Protein AF-A0AAI9WX86-F1 (afdb_monomer)

Foldseek 3Di:
DDDDDDDDDDDDDDDPPPPPDPPPPVQDPVNVVVVVVVVVVVVLQDKFQKKKKKFKDFADPDDDDDDDDDDDDPDDPDDPLLLIAMAIFRAWDFDDDPPFTKIKGKDFPPDSRVVRCVVQQKMKIFQAFLDPVSQVLNVLRHDFFDQDPVRDGDDPDDDPDPDDPDPDGPGPRSSCPPPDEPPQWHWDDPPVRNIIYIGGLRGQKMFMWGWDDWDDDPRMIMTMITGPDMDGRDPDDCFVGWIDHPNDTDTDDDDDDDPPPPPPPDD

Nearest PDB structures (foldseek):
  2qck-assembly1_A  TM=8.554E-01  e=1.321E-11  Arthrobacter sp. FB24
  2d38-assembly1_A  TM=8.520E-01  e=3.550E-11  Sulfurisphaera tokodaii str. 7
  5zc2-assembly1_A  TM=8.336E-01  e=3.236E-10  Acinetobacter baumannii
  3zoe-assembly1_B  TM=6.926E-01  e=8.116E-08  Thermus thermophilus HB27
  3b5m-assembly2_C  TM=6.969E-01  e=1.436E-05  Rhodopirellula baltica SH 1

Organism: NCBI:txid497107

pLDDT: mean 75.74, std 24.54, range [26.72, 98.62]

Sequence (267 aa):
MTVSRSIQFIRHFTTLNVRQSPITIGVSYHSHNVVAEQFRLTMSRMASPAMILTSAIPMSNTPDAETTTTAATTSLPLSPRSQLHGMTLGSVCSLSVYPRPLLQFNLHLPSYTSVNLHEYGYLALHLMPPTHQGAYLSRVFARGVKVDTRGKKWRPDEDAQVEEDGEVFHEMTLPFRDLTLDKDYKFLEMLEAKVEVPVLNEAEVVMLCKCQRNFQVDQHEIWIVEVLQIVNNGNRGKSGGLLYFNRGFHMIGEGISEDLRNADHRK

Radius of gyration: 24.74 Å; Cα contacts (8 Å, |Δi|>4): 414; chains: 1; bounding box: 64×78×74 Å

Solvent-accessible surface area (backbone atoms only — not comparable to full-atom values): 16410 Å² total; per-residue (Å²): 141,83,90,83,81,88,83,83,86,78,84,88,81,82,80,82,80,77,81,72,74,79,80,79,74,85,72,49,76,71,56,50,54,56,50,53,52,51,48,53,61,54,55,50,73,47,73,28,53,43,28,38,38,23,24,21,42,75,56,76,92,64,78,94,67,92,73,82,89,88,85,93,68,101,62,82,84,70,56,76,64,77,65,44,28,37,35,45,37,61,52,70,42,84,68,38,73,73,98,54,42,26,36,31,34,65,43,66,61,78,37,64,41,57,53,29,36,72,75,62,31,30,33,31,42,25,38,22,37,67,43,75,65,33,53,48,50,48,45,46,30,56,45,48,42,64,69,46,102,81,76,50,80,73,71,98,75,92,76,90,70,82,79,74,86,85,67,95,73,68,49,52,43,60,52,51,76,89,52,45,78,80,69,46,26,42,76,48,78,40,74,95,75,50,29,30,26,58,41,59,60,75,24,38,35,36,36,35,30,35,62,74,50,72,45,81,53,92,60,27,34,42,38,35,29,37,58,76,45,79,48,71,56,69,92,71,71,92,59,85,23,22,30,35,39,81,97,38,78,41,62,70,75,83,85,84,74,78,70,82,88,61,72,89,76,77,128

Secondary structure (DSSP, 8-state):
----------------------------HHHHHHHHHHHHHHHTTS-EE-EEEEE-EE---------------SS----GGGG--EEEES--EEEE-SSS-EEEEEEESS-HHHHHHHHH-EEEEEE--SSHHHHHHHHHHH--B-B-TT-PBP--SS------TTS----B--TTTT--BTTTEEEEEEGGGTEEEEEETT-SEEEEEEEEEEEEETTEEEEEEEEEEEEE-SS-------EEETTEEE---PPPPP-GGGGGG--

InterPro domains:
  IPR002563 Flavin reductase like domain [PF01613] (77-252)
  IPR002563 Flavin reductase like domain [SM00903] (43-251)
  IPR012349 FMN-binding split barrel [G3DSA:2.30.110.10] (25-252)
  IPR050268 NADH-dependent flavin reductase [PTHR30466] (28-256)

Structure (mmCIF, N/CA/C/O backbone):
data_AF-A0AAI9WX86-F1
#
_entry.id   AF-A0AAI9WX86-F1
#
loop_
_atom_site.group_PDB
_atom_site.id
_atom_site.type_symbol
_atom_site.label_atom_id
_atom_site.label_alt_id
_atom_site.label_comp_id
_atom_site.label_asym_id
_atom_site.label_entity_id
_atom_site.label_seq_id
_atom_site.pdbx_PDB_ins_code
_atom_site.Cartn_x
_atom_site.Cartn_y
_atom_site.Cartn_z
_atom_site.occupancy
_atom_site.B_iso_or_equiv
_atom_site.auth_seq_id
_atom_site.auth_comp_id
_atom_site.auth_asym_id
_atom_site.auth_atom_id
_atom_site.pdbx_PDB_model_num
ATOM 1 N N . MET A 1 1 ? 14.340 -47.832 48.974 1.00 35.28 1 MET A N 1
ATOM 2 C CA . MET A 1 1 ? 14.250 -47.817 47.498 1.00 35.28 1 MET A CA 1
ATOM 3 C C . MET A 1 1 ? 13.197 -46.792 47.112 1.00 35.28 1 MET A C 1
ATOM 5 O O . MET A 1 1 ? 12.095 -46.916 47.611 1.00 35.28 1 MET A O 1
ATOM 9 N N . THR A 1 2 ? 13.388 -45.743 46.327 1.00 32.97 2 THR A N 1
ATOM 10 C CA . THR A 1 2 ? 14.552 -44.992 45.849 1.00 32.97 2 THR A CA 1
ATOM 11 C C . THR A 1 2 ? 13.963 -43.619 45.513 1.00 32.97 2 THR A C 1
ATOM 13 O O . THR A 1 2 ? 12.990 -43.540 44.771 1.00 32.97 2 THR A O 1
ATOM 16 N N . VAL A 1 3 ? 14.513 -42.556 46.098 1.00 30.66 3 VAL A N 1
ATOM 17 C CA . VAL A 1 3 ? 14.232 -41.155 45.750 1.00 30.66 3 VAL A CA 1
ATOM 18 C C . VAL A 1 3 ? 15.210 -40.759 44.641 1.00 30.66 3 VAL A C 1
ATOM 20 O O . VAL A 1 3 ? 16.407 -40.991 44.794 1.00 30.66 3 VAL A O 1
ATOM 23 N N . SER A 1 4 ? 14.742 -40.172 43.537 1.00 27.09 4 SER A N 1
ATOM 24 C CA . SER A 1 4 ? 15.601 -39.576 42.495 1.00 27.09 4 SER A CA 1
ATOM 25 C C . SER A 1 4 ? 14.752 -38.589 41.684 1.00 27.09 4 SER A C 1
ATOM 27 O O . SER A 1 4 ? 13.774 -39.010 41.082 1.00 27.09 4 SER A O 1
ATOM 29 N N . ARG A 1 5 ? 14.853 -37.265 41.844 1.00 30.66 5 ARG A N 1
ATOM 30 C CA . ARG A 1 5 ? 15.931 -36.275 41.615 1.00 30.66 5 ARG A CA 1
ATOM 31 C C . ARG A 1 5 ? 15.578 -35.416 40.398 1.00 30.66 5 ARG A C 1
ATOM 33 O O . ARG A 1 5 ? 15.568 -35.874 39.262 1.00 30.66 5 ARG A O 1
ATOM 40 N N . SER A 1 6 ? 15.337 -34.146 40.699 1.00 27.84 6 SER A N 1
ATOM 41 C CA . SER A 1 6 ? 15.347 -33.006 39.795 1.00 27.84 6 SER A CA 1
ATOM 42 C C . SER A 1 6 ? 16.626 -32.980 38.959 1.00 27.84 6 SER A C 1
ATOM 44 O O . SER A 1 6 ? 17.725 -33.112 39.500 1.00 27.84 6 SER A O 1
ATOM 46 N N . ILE A 1 7 ? 16.487 -32.760 37.655 1.00 30.89 7 ILE A N 1
ATOM 47 C CA . ILE A 1 7 ? 17.610 -32.520 36.752 1.00 30.89 7 ILE A CA 1
ATOM 48 C C . ILE A 1 7 ? 17.674 -31.014 36.481 1.00 30.89 7 ILE A C 1
ATOM 50 O O . ILE A 1 7 ? 16.894 -30.464 35.709 1.00 30.89 7 ILE A O 1
ATOM 54 N N . GLN A 1 8 ? 18.614 -30.350 37.156 1.00 27.80 8 GLN A N 1
ATOM 55 C CA . GLN A 1 8 ? 19.208 -29.095 36.705 1.00 27.80 8 GLN A CA 1
ATOM 56 C C . GLN A 1 8 ? 20.251 -29.431 35.633 1.00 27.80 8 GLN A C 1
ATOM 58 O O . GLN A 1 8 ? 21.181 -30.184 35.912 1.00 27.80 8 GLN A O 1
ATOM 63 N N . PHE A 1 9 ? 20.149 -28.841 34.441 1.00 26.72 9 PHE A N 1
ATOM 64 C CA . PHE A 1 9 ? 21.275 -28.760 33.508 1.00 26.72 9 PHE A CA 1
ATOM 65 C C . PHE A 1 9 ? 21.756 -27.311 33.441 1.00 26.72 9 PHE A C 1
ATOM 67 O O . PHE A 1 9 ? 21.132 -26.446 32.830 1.00 26.72 9 PHE A O 1
ATOM 74 N N . ILE A 1 10 ? 22.883 -27.053 34.104 1.00 31.09 10 ILE A N 1
ATOM 75 C CA . ILE A 1 10 ? 23.687 -25.844 33.952 1.00 31.09 10 ILE A CA 1
ATOM 76 C C . ILE A 1 10 ? 24.847 -26.174 33.006 1.00 31.09 10 ILE A C 1
ATOM 78 O O . ILE A 1 10 ? 25.643 -27.058 33.294 1.00 31.09 10 ILE A O 1
ATOM 82 N N . ARG A 1 11 ? 24.897 -25.397 31.913 1.00 29.14 11 ARG A N 1
ATOM 83 C CA . ARG A 1 11 ? 26.046 -24.915 31.118 1.00 29.14 11 ARG A CA 1
ATOM 84 C C . ARG A 1 11 ? 27.117 -25.923 30.697 1.00 29.14 11 ARG A C 1
ATOM 86 O O . ARG A 1 11 ? 27.830 -26.428 31.544 1.00 29.14 11 ARG A O 1
ATOM 93 N N . HIS A 1 12 ? 27.355 -25.999 29.386 1.00 28.02 12 HIS A N 1
ATOM 94 C CA . HIS A 1 12 ? 28.674 -25.822 28.749 1.00 28.02 12 HIS A CA 1
ATOM 95 C C . HIS A 1 12 ? 28.443 -25.515 27.253 1.00 28.02 12 HIS A C 1
ATOM 97 O O . HIS A 1 12 ? 28.417 -26.413 26.421 1.00 28.02 12 HIS A O 1
ATOM 103 N N . PHE A 1 13 ? 28.221 -24.240 26.912 1.00 31.11 13 PHE A N 1
ATOM 104 C CA . PHE A 1 13 ? 28.375 -23.758 25.534 1.00 31.11 13 PHE A CA 1
ATOM 105 C C . PHE A 1 13 ? 29.719 -23.043 25.463 1.00 31.11 13 PHE A C 1
ATOM 107 O O . PHE A 1 13 ? 29.894 -21.948 25.995 1.00 31.11 13 PHE A O 1
ATOM 114 N N . THR A 1 14 ? 30.687 -23.717 24.860 1.00 29.44 14 THR A N 1
ATOM 115 C CA . THR A 1 14 ? 31.994 -23.181 24.506 1.00 29.44 14 THR A CA 1
ATOM 116 C C . THR A 1 14 ? 31.796 -22.097 23.450 1.00 29.44 14 THR A C 1
ATOM 118 O O . THR A 1 14 ? 31.378 -22.359 22.326 1.00 29.44 14 THR A O 1
ATOM 121 N N . THR A 1 15 ? 32.083 -20.855 23.825 1.00 32.47 15 THR A N 1
ATOM 122 C CA . THR A 1 15 ? 32.162 -19.705 22.925 1.00 32.47 15 THR A CA 1
ATOM 123 C C . THR A 1 15 ? 33.346 -19.884 21.974 1.00 32.47 15 THR A C 1
ATOM 125 O O . THR A 1 15 ? 34.495 -19.670 22.364 1.00 32.47 15 THR A O 1
ATOM 128 N N . LEU A 1 16 ? 33.080 -20.266 20.723 1.00 30.70 16 LEU A N 1
ATOM 129 C CA . LEU A 1 16 ? 34.034 -20.090 19.630 1.00 30.70 16 LEU A CA 1
ATOM 130 C C . LEU A 1 16 ? 34.105 -18.597 19.304 1.00 30.70 16 LEU A C 1
ATOM 132 O O . LEU A 1 16 ? 33.211 -18.013 18.698 1.00 30.70 16 LEU A O 1
ATOM 136 N N . ASN A 1 17 ? 35.182 -17.984 19.779 1.00 30.45 17 ASN A N 1
ATOM 137 C CA . ASN A 1 17 ? 35.513 -16.584 19.589 1.00 30.45 17 ASN A CA 1
ATOM 138 C C . ASN A 1 17 ? 36.036 -16.402 18.152 1.00 30.45 17 ASN A C 1
ATOM 140 O O . ASN A 1 17 ? 37.237 -16.512 17.898 1.00 30.45 17 ASN A O 1
ATOM 144 N N . VAL A 1 18 ? 35.141 -16.177 17.186 1.00 37.31 18 VAL A N 1
ATOM 145 C CA . VAL A 1 18 ? 35.547 -15.735 15.846 1.00 37.31 18 VAL A CA 1
ATOM 146 C C . VAL A 1 18 ? 36.000 -14.284 15.981 1.00 37.31 18 VAL A C 1
ATOM 148 O O . VAL A 1 18 ? 35.187 -13.367 16.056 1.00 37.31 18 VAL A O 1
ATOM 151 N N . ARG A 1 19 ? 37.319 -14.071 16.034 1.00 31.03 19 ARG A N 1
ATOM 152 C CA . ARG A 1 19 ? 37.923 -12.751 15.825 1.00 31.03 19 ARG A CA 1
ATOM 153 C C . ARG A 1 19 ? 37.628 -12.312 14.388 1.00 31.03 19 ARG A C 1
ATOM 155 O O . ARG A 1 19 ? 38.428 -12.556 13.492 1.00 31.03 19 ARG A O 1
ATOM 162 N N . GLN A 1 20 ? 36.492 -11.660 14.165 1.00 40.53 20 GLN A N 1
ATOM 163 C CA . GLN A 1 20 ? 36.350 -10.759 13.030 1.00 40.53 20 GLN A CA 1
ATOM 164 C C . GLN A 1 20 ? 37.118 -9.489 13.386 1.00 40.53 20 GLN A C 1
ATOM 166 O O . GLN A 1 20 ? 36.671 -8.667 14.181 1.00 40.53 20 GLN A O 1
ATOM 171 N N . SER A 1 21 ? 38.324 -9.357 12.842 1.00 33.75 21 SER A N 1
ATOM 172 C CA . SER A 1 21 ? 38.958 -8.050 12.713 1.00 33.75 21 SER A CA 1
ATOM 173 C C . SER A 1 21 ? 38.010 -7.154 11.908 1.00 33.75 21 SER A C 1
ATOM 175 O O . SER A 1 21 ? 37.653 -7.550 10.793 1.00 33.75 21 SER A O 1
ATOM 177 N N . PRO A 1 22 ? 37.584 -5.985 12.415 1.00 35.47 22 PRO A N 1
ATOM 178 C CA . PRO A 1 22 ? 36.833 -5.056 11.592 1.00 35.47 22 PRO A CA 1
ATOM 179 C C . PRO A 1 22 ? 37.760 -4.614 10.461 1.00 35.47 22 PRO A C 1
ATOM 181 O O . PRO A 1 22 ? 38.818 -4.030 10.697 1.00 35.47 22 PRO A O 1
ATOM 184 N N . ILE A 1 23 ? 37.388 -4.934 9.222 1.00 35.12 23 ILE A N 1
ATOM 185 C CA . ILE A 1 23 ? 37.965 -4.261 8.065 1.00 35.12 23 ILE A CA 1
ATOM 186 C C . ILE A 1 23 ? 37.393 -2.848 8.120 1.00 35.12 23 ILE A C 1
ATOM 188 O O . ILE A 1 23 ? 36.296 -2.587 7.633 1.00 35.12 23 ILE A O 1
ATOM 192 N N . THR A 1 24 ? 38.110 -1.943 8.779 1.00 38.31 24 THR A N 1
ATOM 193 C CA . THR A 1 24 ? 37.795 -0.518 8.751 1.00 38.31 24 THR A CA 1
ATOM 194 C C . THR A 1 24 ? 38.161 0.001 7.365 1.00 38.31 24 THR A C 1
ATOM 196 O O . THR A 1 24 ? 39.252 0.524 7.148 1.00 38.31 24 THR A O 1
ATOM 199 N N . ILE A 1 25 ? 37.270 -0.192 6.391 1.00 52.62 25 ILE A N 1
ATOM 200 C CA . ILE A 1 25 ? 37.337 0.551 5.135 1.00 52.62 25 ILE A CA 1
ATOM 201 C C . ILE A 1 25 ? 36.965 1.983 5.507 1.00 52.62 25 ILE A C 1
ATOM 203 O O . ILE A 1 25 ? 35.817 2.264 5.847 1.00 52.62 25 ILE A O 1
ATOM 207 N N . GLY A 1 26 ? 37.951 2.879 5.511 1.00 42.53 26 GLY A N 1
ATOM 208 C CA . GLY A 1 26 ? 37.725 4.312 5.656 1.00 42.53 26 GLY A CA 1
ATOM 209 C C . GLY A 1 26 ? 36.979 4.832 4.433 1.00 42.53 26 GLY A C 1
ATOM 210 O O . GLY A 1 26 ? 37.593 5.338 3.499 1.00 42.53 26 GLY A O 1
ATOM 211 N N . VAL A 1 27 ? 35.659 4.656 4.405 1.00 48.38 27 VAL A N 1
ATOM 212 C CA . VAL A 1 27 ? 34.804 5.209 3.357 1.00 48.38 27 VAL A CA 1
ATOM 213 C C . VAL A 1 27 ? 34.690 6.704 3.636 1.00 48.38 27 VAL A C 1
ATOM 215 O O . VAL A 1 27 ? 34.079 7.123 4.617 1.00 48.38 27 VAL A O 1
ATOM 218 N N . SER A 1 28 ? 35.339 7.524 2.808 1.00 53.38 28 SER A N 1
ATOM 219 C CA . SER A 1 28 ? 35.161 8.974 2.866 1.00 53.38 28 SER A CA 1
ATOM 220 C C . SER A 1 28 ? 33.698 9.322 2.563 1.00 53.38 28 SER A C 1
ATOM 222 O O . SER A 1 28 ? 33.035 8.629 1.791 1.00 53.38 28 SER A O 1
ATOM 224 N N . TYR A 1 29 ? 33.188 10.415 3.132 1.00 55.44 29 TYR A N 1
ATOM 225 C CA . TYR A 1 29 ? 31.799 10.863 2.937 1.00 55.44 29 TYR A CA 1
ATOM 226 C C . TYR A 1 29 ? 31.419 10.998 1.444 1.00 55.44 29 TYR A C 1
ATOM 228 O O . TYR A 1 29 ? 30.297 10.706 1.042 1.00 55.44 29 TYR A O 1
ATOM 236 N N . HIS A 1 30 ? 32.393 11.347 0.595 1.00 59.28 30 HIS A N 1
ATOM 237 C CA . HIS A 1 30 ? 32.236 11.410 -0.859 1.00 59.28 30 HIS A CA 1
ATOM 238 C C . HIS A 1 30 ? 31.976 10.033 -1.496 1.00 59.28 30 HIS A C 1
ATOM 240 O O . HIS A 1 30 ? 31.141 9.909 -2.387 1.00 59.28 30 HIS A O 1
ATOM 246 N N . SER A 1 31 ? 32.637 8.980 -1.006 1.00 65.19 31 SER A N 1
ATOM 247 C CA . SER A 1 31 ? 32.425 7.608 -1.478 1.00 65.19 31 SER A CA 1
ATOM 248 C C . SER A 1 31 ? 31.056 7.053 -1.074 1.00 65.19 31 SER A C 1
ATOM 250 O O . SER A 1 31 ? 30.519 6.218 -1.798 1.00 65.19 31 SER A O 1
ATOM 252 N N . HIS A 1 32 ? 30.482 7.501 0.046 1.00 70.38 32 HIS A N 1
ATOM 253 C CA . HIS A 1 32 ? 29.161 7.051 0.491 1.00 70.38 32 HIS A CA 1
ATOM 254 C C . HIS A 1 32 ? 28.046 7.534 -0.450 1.00 70.38 32 HIS A C 1
ATOM 256 O O . HIS A 1 32 ? 27.185 6.747 -0.835 1.00 70.38 32 HIS A O 1
ATOM 262 N N . ASN A 1 33 ? 28.106 8.794 -0.895 1.00 74.94 33 ASN A N 1
ATOM 263 C CA . ASN A 1 33 ? 27.119 9.352 -1.828 1.00 74.94 33 ASN A CA 1
ATOM 264 C C . ASN A 1 33 ? 27.172 8.671 -3.202 1.00 74.94 33 ASN A C 1
ATOM 266 O O . ASN A 1 33 ? 26.131 8.352 -3.765 1.00 74.94 33 ASN A O 1
ATOM 270 N N . VAL A 1 34 ? 28.371 8.368 -3.714 1.00 82.44 34 VAL A N 1
ATOM 271 C CA . VAL A 1 34 ? 28.518 7.640 -4.988 1.00 82.44 34 VAL A CA 1
ATOM 272 C C . VAL A 1 34 ? 27.893 6.245 -4.904 1.00 82.44 34 VAL A C 1
ATOM 274 O O . VAL A 1 34 ? 27.202 5.824 -5.830 1.00 82.44 34 VAL A O 1
ATOM 277 N N . VAL A 1 35 ? 28.098 5.533 -3.792 1.00 88.50 35 VAL A N 1
ATOM 278 C CA . VAL A 1 35 ? 27.514 4.199 -3.591 1.00 88.50 35 VAL A CA 1
ATOM 279 C C . VAL A 1 35 ? 25.997 4.273 -3.410 1.00 88.50 35 VAL A C 1
ATOM 281 O O . VAL A 1 35 ? 25.296 3.444 -3.982 1.00 88.50 35 VAL A O 1
ATOM 284 N N . ALA A 1 36 ? 25.472 5.262 -2.680 1.00 84.00 36 ALA A N 1
ATOM 285 C CA . ALA A 1 36 ? 24.029 5.461 -2.518 1.00 84.00 36 ALA A CA 1
ATOM 286 C C . ALA A 1 36 ? 23.331 5.727 -3.862 1.00 84.00 36 ALA A C 1
ATOM 288 O O . ALA A 1 36 ? 22.298 5.127 -4.163 1.00 84.00 36 ALA A O 1
ATOM 289 N N . GLU A 1 37 ? 23.943 6.550 -4.713 1.00 81.19 37 GLU A N 1
ATOM 290 C CA . GLU A 1 37 ? 23.449 6.821 -6.062 1.00 81.19 37 GLU A CA 1
ATOM 291 C C . GLU A 1 37 ? 23.471 5.580 -6.956 1.00 81.19 37 GLU A C 1
ATOM 293 O O . GLU A 1 37 ? 22.479 5.235 -7.601 1.00 81.19 37 GLU A O 1
ATOM 298 N N . GLN A 1 38 ? 24.577 4.836 -6.947 1.00 89.06 38 GLN A N 1
ATOM 299 C CA . GLN A 1 38 ? 24.666 3.566 -7.669 1.00 89.06 38 GLN A CA 1
ATOM 300 C C . GLN A 1 38 ? 23.659 2.536 -7.152 1.00 89.06 38 GLN A C 1
ATOM 302 O O . GLN A 1 38 ? 23.073 1.796 -7.946 1.00 89.06 38 GLN A O 1
ATOM 307 N N . PHE A 1 39 ? 23.432 2.493 -5.839 1.00 88.81 39 PHE A N 1
ATOM 308 C CA . PHE A 1 39 ? 22.438 1.629 -5.218 1.00 88.81 39 PHE A CA 1
ATOM 309 C C . PHE A 1 39 ? 21.032 1.983 -5.708 1.00 88.81 39 PHE A C 1
ATOM 311 O O . PHE A 1 39 ? 20.323 1.110 -6.201 1.00 88.81 39 PHE A O 1
ATOM 318 N N . ARG A 1 40 ? 20.661 3.264 -5.689 1.00 85.00 40 ARG A N 1
ATOM 319 C CA . ARG A 1 40 ? 19.378 3.774 -6.192 1.00 85.00 40 ARG A CA 1
ATOM 320 C C . ARG A 1 40 ? 19.161 3.455 -7.672 1.00 85.00 40 ARG A C 1
ATOM 322 O O . ARG A 1 40 ? 18.108 2.942 -8.052 1.00 85.00 40 ARG A O 1
ATOM 329 N N . LEU A 1 41 ? 20.182 3.669 -8.503 1.00 85.69 41 LEU A N 1
ATOM 330 C CA . LEU A 1 41 ? 20.161 3.305 -9.923 1.00 85.69 41 LEU A CA 1
ATOM 331 C C . LEU A 1 41 ? 20.077 1.793 -10.152 1.00 85.69 41 LEU A C 1
ATOM 333 O O . LEU A 1 41 ? 19.519 1.354 -11.152 1.00 85.69 41 LEU A O 1
ATOM 337 N N . THR A 1 42 ? 20.643 0.988 -9.258 1.00 90.25 42 THR A N 1
ATOM 338 C CA . THR A 1 42 ? 20.543 -0.473 -9.334 1.00 90.25 42 THR A CA 1
ATOM 339 C C . THR A 1 42 ? 19.145 -0.929 -8.936 1.00 90.25 42 THR A C 1
ATOM 341 O O . THR A 1 42 ? 18.539 -1.724 -9.650 1.00 90.25 42 THR A O 1
ATOM 344 N N . MET A 1 43 ? 18.593 -0.373 -7.858 1.00 87.94 43 MET A N 1
ATOM 345 C CA . MET A 1 43 ? 17.239 -0.673 -7.398 1.00 87.94 43 MET A CA 1
ATOM 346 C C . MET A 1 43 ? 16.172 -0.260 -8.416 1.00 87.94 43 MET A C 1
ATOM 348 O O . MET A 1 43 ? 15.191 -0.977 -8.583 1.00 87.94 43 MET A O 1
ATOM 352 N N . SER A 1 44 ? 16.377 0.826 -9.170 1.00 84.75 44 SER A N 1
ATOM 353 C CA . SER A 1 44 ? 15.440 1.251 -10.223 1.00 84.75 44 SER A CA 1
ATOM 354 C C . SER A 1 44 ? 15.379 0.306 -11.432 1.00 84.75 44 SER A C 1
ATOM 356 O O . SER A 1 44 ? 14.442 0.385 -12.229 1.00 84.75 44 SER A O 1
ATOM 358 N N . ARG A 1 45 ? 16.344 -0.619 -11.560 1.00 89.38 45 ARG A N 1
ATOM 359 C CA . ARG A 1 45 ? 16.327 -1.691 -12.571 1.00 89.38 45 ARG A CA 1
ATOM 360 C C . ARG A 1 45 ? 15.417 -2.854 -12.187 1.00 89.38 45 ARG A C 1
ATOM 362 O O . ARG A 1 45 ? 15.203 -3.742 -13.008 1.00 89.38 45 ARG A O 1
ATOM 369 N N . MET A 1 46 ? 14.904 -2.875 -10.961 1.00 91.94 46 MET A N 1
ATOM 370 C CA . MET A 1 46 ? 13.981 -3.897 -10.491 1.00 91.94 46 MET A CA 1
ATOM 371 C C . MET A 1 46 ? 12.553 -3.371 -10.601 1.00 91.94 46 MET A C 1
ATOM 373 O O . MET A 1 46 ? 12.250 -2.275 -10.137 1.00 91.94 46 MET A O 1
ATOM 377 N N . ALA A 1 47 ? 11.669 -4.156 -11.214 1.00 94.19 47 ALA A N 1
ATOM 378 C CA . ALA A 1 47 ? 10.243 -3.874 -11.150 1.00 94.19 47 ALA A CA 1
ATOM 379 C C . ALA A 1 47 ? 9.730 -4.164 -9.733 1.00 94.19 47 ALA A C 1
ATOM 381 O O . ALA A 1 47 ? 10.083 -5.186 -9.139 1.00 94.19 47 ALA A O 1
ATOM 382 N N . SER A 1 48 ? 8.881 -3.286 -9.212 1.00 94.19 48 SER A N 1
ATOM 383 C CA . SER A 1 48 ? 8.238 -3.447 -7.908 1.00 94.19 48 SER A CA 1
ATOM 384 C C . SER A 1 48 ? 6.716 -3.378 -8.032 1.00 94.19 48 SER A C 1
ATOM 386 O O . SER A 1 48 ? 6.205 -2.723 -8.944 1.00 94.19 48 SER A O 1
ATOM 388 N N . PRO A 1 49 ? 5.956 -4.051 -7.153 1.00 94.56 49 PRO A N 1
ATOM 389 C CA . PRO A 1 49 ? 4.513 -3.855 -7.101 1.00 94.56 49 PRO A CA 1
ATOM 390 C C . PRO A 1 49 ? 4.205 -2.427 -6.643 1.00 94.56 49 PRO A C 1
ATOM 392 O O . PRO A 1 49 ? 4.807 -1.944 -5.691 1.00 94.56 49 PRO A O 1
ATOM 395 N N . ALA A 1 50 ? 3.248 -1.763 -7.285 1.00 96.12 50 ALA A N 1
ATOM 396 C CA . ALA A 1 50 ? 2.736 -0.471 -6.843 1.00 96.12 50 ALA A CA 1
ATOM 397 C C . ALA A 1 50 ? 1.406 -0.670 -6.115 1.00 96.12 50 ALA A C 1
ATOM 399 O O . ALA A 1 50 ? 0.363 -0.893 -6.733 1.00 96.12 50 ALA A O 1
ATOM 400 N N . MET A 1 51 ? 1.445 -0.577 -4.790 1.00 97.94 51 MET A N 1
ATOM 401 C CA . MET A 1 51 ? 0.266 -0.718 -3.937 1.00 97.94 51 MET A CA 1
ATOM 402 C C . MET A 1 51 ? -0.048 0.590 -3.231 1.00 97.94 51 MET A C 1
ATOM 404 O O . MET A 1 51 ? 0.858 1.362 -2.944 1.00 97.94 51 MET A O 1
ATOM 408 N N . ILE A 1 52 ? -1.318 0.843 -2.925 1.00 97.81 52 ILE A N 1
ATOM 409 C CA . ILE A 1 52 ? -1.702 2.017 -2.132 1.00 97.81 52 ILE A CA 1
ATOM 410 C C . ILE A 1 52 ? -1.978 1.575 -0.702 1.00 97.81 52 ILE A C 1
ATOM 412 O O . ILE A 1 52 ? -2.792 0.684 -0.471 1.00 97.81 52 ILE A O 1
ATOM 416 N N . LEU A 1 53 ? -1.321 2.210 0.259 1.00 97.75 53 LEU A N 1
ATOM 417 C CA . LEU A 1 53 ? -1.629 2.091 1.673 1.00 97.75 53 LEU A CA 1
ATOM 418 C C . LEU A 1 53 ? -2.554 3.231 2.089 1.00 97.75 53 LEU A C 1
ATOM 420 O O . LEU A 1 53 ? -2.302 4.384 1.743 1.00 97.75 53 LEU A O 1
ATOM 424 N N . THR A 1 54 ? -3.574 2.923 2.882 1.00 97.38 54 THR A N 1
ATOM 425 C CA . THR A 1 54 ? -4.353 3.918 3.624 1.00 97.38 54 THR A CA 1
ATOM 426 C C . THR A 1 54 ? -4.370 3.563 5.106 1.00 97.38 54 THR A C 1
ATOM 428 O O . THR A 1 54 ? -4.441 2.390 5.473 1.00 97.38 54 THR A O 1
ATOM 431 N N . SER A 1 55 ? -4.260 4.570 5.967 1.00 96.19 55 SER A N 1
ATOM 432 C CA . SER A 1 55 ? -4.288 4.389 7.419 1.00 96.19 55 SER A CA 1
ATOM 433 C C . SER A 1 55 ? -5.700 4.558 7.969 1.00 96.19 55 SER A C 1
ATOM 435 O O . SER A 1 55 ? -6.472 5.357 7.435 1.00 96.19 55 SER A O 1
ATOM 437 N N . ALA A 1 56 ? -6.002 3.878 9.071 1.00 96.00 56 ALA A N 1
ATOM 438 C CA . ALA A 1 56 ? -7.231 4.104 9.819 1.00 96.00 56 ALA A CA 1
ATOM 439 C C . ALA A 1 56 ? -7.332 5.530 10.390 1.00 96.00 56 ALA A C 1
ATOM 441 O O . ALA A 1 56 ? -6.324 6.226 10.528 1.00 96.00 56 ALA A O 1
ATOM 442 N N . ILE A 1 57 ? -8.554 5.917 10.747 1.00 93.88 57 ILE A N 1
ATOM 443 C CA . ILE A 1 57 ? -8.907 7.117 11.514 1.00 93.88 57 ILE A CA 1
ATOM 444 C C . ILE A 1 57 ? -9.939 6.744 12.595 1.00 93.88 57 ILE A C 1
ATOM 446 O O . ILE A 1 57 ? -10.596 5.705 12.467 1.00 93.88 57 ILE A O 1
ATOM 450 N N . PRO A 1 58 ? -10.107 7.535 13.669 1.00 93.12 58 PRO A N 1
ATOM 451 C CA . PRO A 1 58 ? -11.130 7.258 14.670 1.00 93.12 58 PRO A CA 1
ATOM 452 C C . PRO A 1 58 ? -12.517 7.401 14.044 1.00 93.12 58 PRO A C 1
ATOM 454 O O . PRO A 1 58 ? -12.766 8.348 13.300 1.00 93.12 58 PRO A O 1
ATOM 457 N N . MET A 1 59 ? -13.431 6.488 14.376 1.00 88.62 59 MET A N 1
ATOM 458 C CA . MET A 1 59 ? -14.820 6.613 13.939 1.00 88.62 59 MET A CA 1
ATOM 459 C C . MET A 1 59 ? -15.416 7.903 14.497 1.00 88.62 59 MET A C 1
ATOM 461 O O . MET A 1 59 ? -15.379 8.155 15.708 1.00 88.62 59 MET A O 1
ATOM 465 N N . SER A 1 60 ? -16.012 8.709 13.623 1.00 72.19 60 SER A N 1
ATOM 466 C CA . SER A 1 60 ? -16.830 9.827 14.076 1.00 72.19 60 SER A CA 1
ATOM 467 C C . SER A 1 60 ? -18.133 9.288 14.680 1.00 72.19 60 SER A C 1
ATOM 469 O O . SER A 1 60 ? -18.999 8.762 13.990 1.00 72.19 60 SER A O 1
ATOM 471 N N . ASN A 1 61 ? -18.290 9.391 16.001 1.00 49.28 61 ASN A N 1
ATOM 472 C CA . ASN A 1 61 ? -19.558 9.081 16.667 1.00 49.28 61 ASN A CA 1
ATOM 473 C C . ASN A 1 61 ? -20.580 10.203 16.417 1.00 49.28 61 ASN A C 1
ATOM 475 O O . ASN A 1 61 ? -21.023 10.821 17.379 1.00 49.28 61 ASN A O 1
ATOM 479 N N . THR A 1 62 ? -20.950 10.513 15.174 1.00 40.44 62 THR A N 1
ATOM 480 C CA . THR A 1 62 ? -22.072 11.431 14.914 1.00 40.44 62 THR A CA 1
ATOM 481 C C . THR A 1 62 ? -22.640 11.261 13.504 1.00 40.44 62 THR A C 1
ATOM 483 O O . THR A 1 62 ? -21.876 11.365 12.548 1.00 40.44 62 THR A O 1
ATOM 486 N N . PRO A 1 63 ? -23.967 11.070 13.364 1.00 42.19 63 PRO A N 1
ATOM 487 C CA . PRO A 1 63 ? -24.649 11.164 12.080 1.00 42.19 63 PRO A CA 1
ATOM 488 C C . PRO A 1 63 ? -24.584 12.608 11.576 1.00 42.19 63 PRO A C 1
ATOM 490 O O . PRO A 1 63 ? -24.554 13.539 12.382 1.00 42.19 63 PRO A O 1
ATOM 493 N N . ASP A 1 64 ? -24.564 12.764 10.257 1.00 47.06 64 ASP A N 1
ATOM 494 C CA . ASP A 1 64 ? -24.600 14.021 9.510 1.00 47.06 64 ASP A CA 1
ATOM 495 C C . ASP A 1 64 ? -25.278 15.177 10.262 1.00 47.06 64 ASP A C 1
ATOM 497 O O . ASP A 1 64 ? -26.502 15.268 10.360 1.00 47.06 64 ASP A O 1
ATOM 501 N N . ALA A 1 65 ? -24.462 16.092 10.775 1.00 36.34 65 ALA A N 1
ATOM 502 C CA . ALA A 1 65 ? -24.910 17.405 11.197 1.00 36.34 65 ALA A CA 1
ATOM 503 C C . ALA A 1 65 ? -24.007 18.444 10.533 1.00 36.34 65 ALA A C 1
ATOM 505 O O . ALA A 1 65 ? -23.043 18.950 11.109 1.00 36.34 65 ALA A O 1
ATOM 506 N N . GLU A 1 66 ? -24.362 18.812 9.301 1.00 48.53 66 GLU A N 1
ATOM 507 C CA . GLU A 1 66 ? -24.336 20.232 8.969 1.00 48.53 66 GLU A CA 1
ATOM 508 C C . GLU A 1 66 ? -25.060 20.960 10.110 1.00 48.53 66 GLU A C 1
ATOM 510 O O . GLU A 1 66 ? -26.237 20.684 10.328 1.00 48.53 66 GLU A O 1
ATOM 515 N N . THR A 1 67 ? -24.357 21.796 10.885 1.00 36.75 67 THR A N 1
ATOM 516 C CA . THR A 1 67 ? -24.818 23.070 11.487 1.00 36.75 67 THR A CA 1
ATOM 517 C C . THR A 1 67 ? -23.885 23.494 12.640 1.00 36.75 67 THR A C 1
ATOM 519 O O . THR A 1 67 ? -23.893 22.926 13.724 1.00 36.75 67 THR A O 1
ATOM 522 N N . THR A 1 68 ? -23.082 24.526 12.368 1.00 38.00 68 THR A N 1
ATOM 523 C CA . THR A 1 68 ? -22.901 25.761 13.165 1.00 38.00 68 THR A CA 1
ATOM 524 C C . THR A 1 68 ? -22.770 25.678 14.708 1.00 38.00 68 THR A C 1
ATOM 526 O O . THR A 1 68 ? -23.768 25.521 15.396 1.00 38.00 68 THR A O 1
ATOM 529 N N . THR A 1 69 ? -21.542 25.958 15.198 1.00 40.47 69 THR A N 1
ATOM 530 C CA . THR A 1 69 ? -21.120 26.690 16.438 1.00 40.47 69 THR A CA 1
ATOM 531 C C . THR A 1 69 ? -21.745 26.261 17.787 1.00 40.47 69 THR A C 1
ATOM 533 O O . THR A 1 69 ? -22.950 26.268 17.946 1.00 40.47 69 THR A O 1
ATOM 536 N N . THR A 1 70 ? -21.022 25.900 18.855 1.00 39.88 70 THR A N 1
ATOM 537 C CA . THR A 1 70 ? -20.098 26.696 19.699 1.00 39.88 70 THR A CA 1
ATOM 538 C C . THR A 1 70 ? -19.558 25.797 20.827 1.00 39.88 70 THR A C 1
ATOM 540 O O . THR A 1 70 ? -20.373 25.185 21.509 1.00 39.88 70 THR A O 1
ATOM 543 N N . ALA A 1 71 ? -18.245 25.796 21.095 1.00 38.03 71 ALA A N 1
ATOM 544 C CA . ALA A 1 71 ? -17.630 25.902 22.436 1.00 38.03 71 ALA A CA 1
ATOM 545 C C . ALA A 1 71 ? -16.112 25.649 22.361 1.00 38.03 71 ALA A C 1
ATOM 547 O O . ALA A 1 71 ? -15.629 24.840 21.576 1.00 38.03 71 ALA A O 1
ATOM 548 N N . ALA A 1 72 ? -15.364 26.405 23.158 1.00 45.38 72 ALA A N 1
ATOM 549 C CA . ALA A 1 72 ? -13.937 26.650 23.033 1.00 45.38 72 ALA A CA 1
ATOM 550 C C . ALA A 1 72 ? -13.032 25.503 23.516 1.00 45.38 72 ALA A C 1
ATOM 552 O O . ALA A 1 72 ? -13.056 25.131 24.688 1.00 45.38 72 ALA A O 1
ATOM 553 N N . THR A 1 73 ? -12.118 25.057 22.651 1.00 38.00 73 THR A N 1
ATOM 554 C CA . THR A 1 73 ? -10.738 24.690 23.016 1.00 38.00 73 THR A CA 1
ATOM 555 C C . THR A 1 73 ? -9.843 24.879 21.788 1.00 38.00 73 THR A C 1
ATOM 557 O O . THR A 1 73 ? -10.258 24.656 20.655 1.00 38.00 73 THR A O 1
ATOM 560 N N . THR A 1 74 ? -8.640 25.394 22.011 1.00 42.00 74 THR A N 1
ATOM 561 C CA . THR A 1 74 ? -7.698 25.909 21.010 1.00 42.00 74 THR A CA 1
ATOM 562 C C . THR A 1 74 ? -7.127 24.817 20.095 1.00 42.00 74 THR A C 1
ATOM 564 O O . THR A 1 74 ? -6.004 24.366 20.280 1.00 42.00 74 THR A O 1
ATOM 567 N N . SER A 1 75 ? -7.878 24.414 19.077 1.00 38.69 75 SER A N 1
ATOM 568 C CA . SER A 1 75 ? -7.375 23.748 17.871 1.00 38.69 75 SER A CA 1
ATOM 569 C C . SER A 1 75 ? -8.463 23.842 16.810 1.00 38.69 75 SER A C 1
ATOM 571 O O . SER A 1 75 ? -9.580 23.384 17.039 1.00 38.69 75 SER A O 1
ATOM 573 N N . LEU A 1 76 ? -8.166 24.477 15.676 1.00 38.62 76 LEU A N 1
ATOM 574 C CA . LEU A 1 76 ? -9.085 24.562 14.538 1.00 38.62 76 LEU A CA 1
ATOM 575 C C . LEU A 1 76 ? -9.625 23.154 14.219 1.00 38.62 76 LEU A C 1
ATOM 577 O O . LEU A 1 76 ? -8.806 22.235 14.140 1.00 38.62 76 LEU A O 1
ATOM 581 N N . PRO A 1 77 ? -10.946 22.951 14.048 1.00 42.56 77 PRO A N 1
ATOM 582 C CA . PRO A 1 77 ? -11.474 21.646 13.678 1.00 42.56 77 PRO A CA 1
ATOM 583 C C . PRO A 1 77 ? -10.927 21.298 12.293 1.00 42.56 77 PRO A C 1
ATOM 585 O O . PRO A 1 77 ? -11.340 21.862 11.278 1.00 42.56 77 PRO A O 1
ATOM 588 N N . LEU A 1 78 ? -9.927 20.418 12.262 1.00 51.44 78 LEU A N 1
ATOM 589 C CA . LEU A 1 78 ? -9.424 19.840 11.028 1.00 51.44 78 LEU A CA 1
ATOM 590 C C . LEU A 1 78 ? -10.602 19.141 10.350 1.00 51.44 78 LEU A C 1
ATOM 592 O O . LEU A 1 78 ? -11.303 18.349 10.977 1.00 51.44 78 LEU A O 1
ATOM 596 N N . SER A 1 79 ? -10.837 19.441 9.071 1.00 60.62 79 SER A N 1
ATOM 597 C CA . SER A 1 79 ? -11.852 18.726 8.294 1.00 60.62 79 SER A CA 1
ATOM 598 C C . SER A 1 79 ? -11.608 17.210 8.404 1.00 60.62 79 SER A C 1
ATOM 600 O O . SER A 1 79 ? -10.444 16.806 8.336 1.00 60.62 79 SER A O 1
ATOM 602 N N . PRO A 1 80 ? -12.636 16.351 8.503 1.00 67.75 80 PRO A N 1
ATOM 603 C CA . PRO A 1 80 ? -12.441 14.898 8.601 1.00 67.75 80 PRO A CA 1
ATOM 604 C C . PRO A 1 80 ? -11.512 14.337 7.507 1.00 67.75 80 PRO A C 1
ATOM 606 O O . PRO A 1 80 ? -10.668 13.483 7.758 1.00 67.75 80 PRO A O 1
ATOM 609 N N . ARG A 1 81 ? -11.551 14.923 6.300 1.00 68.31 81 ARG A N 1
ATOM 610 C CA . ARG A 1 81 ? -10.668 14.560 5.175 1.00 68.31 81 ARG A CA 1
ATOM 611 C C . ARG A 1 81 ? -9.186 14.865 5.386 1.00 68.31 81 ARG A C 1
ATOM 613 O O . ARG A 1 81 ? -8.356 14.246 4.734 1.00 68.31 81 ARG A O 1
ATOM 620 N N . SER A 1 82 ? -8.844 15.812 6.256 1.00 72.94 82 SER A N 1
ATOM 621 C CA . SER A 1 82 ? -7.444 16.136 6.564 1.00 72.94 82 SER A CA 1
ATOM 622 C C . SER A 1 82 ? -6.768 15.120 7.482 1.00 72.94 82 SER A C 1
ATOM 624 O O . SER A 1 82 ? -5.550 15.151 7.584 1.00 72.94 82 SER A O 1
ATOM 626 N N . GLN A 1 83 ? -7.540 14.214 8.092 1.00 81.31 83 GLN A N 1
ATOM 627 C CA . GLN A 1 83 ? -7.028 13.083 8.874 1.00 81.31 83 GLN A CA 1
ATOM 628 C C . GLN A 1 83 ? -6.800 11.833 8.009 1.00 81.31 83 GLN A C 1
ATOM 630 O O . GLN A 1 83 ? -6.144 10.885 8.441 1.00 81.31 83 GLN A O 1
ATOM 635 N N . LEU A 1 84 ? -7.344 11.816 6.785 1.00 89.56 84 LEU A N 1
ATOM 636 C CA . LEU A 1 84 ? -7.201 10.696 5.866 1.00 89.56 84 LEU A CA 1
ATOM 637 C C . LEU A 1 84 ? -5.811 10.718 5.239 1.00 89.56 84 LEU A C 1
ATOM 639 O O . LEU A 1 84 ? -5.493 11.563 4.396 1.00 89.56 84 LEU A O 1
ATOM 643 N N . HIS A 1 85 ? -5.007 9.736 5.624 1.00 91.69 85 HIS A N 1
ATOM 644 C CA . HIS A 1 85 ? -3.653 9.573 5.133 1.00 91.69 85 HIS A CA 1
ATOM 645 C C . HIS A 1 85 ? -3.477 8.256 4.389 1.00 91.69 85 HIS A C 1
ATOM 647 O O . HIS A 1 85 ? -4.164 7.253 4.605 1.00 91.69 85 HIS A O 1
ATOM 653 N N . GLY 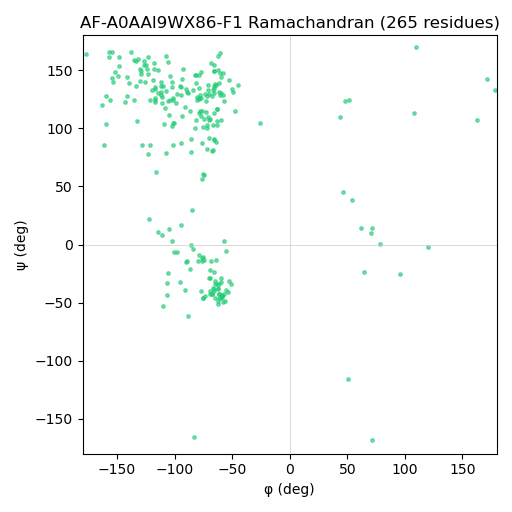A 1 86 ? -2.552 8.298 3.444 1.00 93.12 86 GLY A N 1
ATOM 654 C CA . GLY A 1 86 ? -2.197 7.174 2.613 1.00 93.12 86 GLY A CA 1
ATOM 655 C C . GLY A 1 86 ? -1.056 7.534 1.683 1.00 93.12 86 GLY A C 1
ATOM 656 O O . GLY A 1 86 ? -0.742 8.710 1.473 1.00 93.12 86 GLY A O 1
ATOM 657 N N . MET A 1 87 ? -0.432 6.505 1.128 1.00 94.44 87 MET A N 1
ATOM 658 C CA . MET A 1 87 ? 0.649 6.664 0.167 1.00 94.44 87 MET A CA 1
ATOM 659 C C . MET A 1 87 ? 0.819 5.435 -0.714 1.00 94.44 87 MET A C 1
ATOM 661 O O . MET A 1 87 ? 0.367 4.343 -0.376 1.00 94.44 87 MET A O 1
ATOM 665 N N . THR A 1 88 ? 1.489 5.616 -1.845 1.00 95.69 88 THR A N 1
ATOM 666 C CA . THR A 1 88 ? 1.878 4.506 -2.716 1.00 95.69 88 THR A CA 1
ATOM 667 C C . THR A 1 88 ? 3.176 3.880 -2.223 1.00 95.69 88 THR A C 1
ATOM 669 O O . THR A 1 88 ? 4.151 4.579 -1.965 1.00 95.69 88 THR A O 1
ATOM 672 N N . LEU A 1 89 ? 3.203 2.554 -2.137 1.00 95.50 89 LEU A N 1
ATOM 673 C CA . LEU A 1 89 ? 4.336 1.759 -1.691 1.00 95.50 89 LEU A CA 1
ATOM 674 C C . LEU A 1 89 ? 4.837 0.856 -2.816 1.00 95.50 89 LEU A C 1
ATOM 676 O O . LEU A 1 89 ? 4.052 0.147 -3.446 1.00 95.50 89 LEU A O 1
ATOM 680 N N . GLY A 1 90 ? 6.158 0.850 -2.997 1.00 95.12 90 GLY A N 1
ATOM 681 C CA . GLY A 1 90 ? 6.889 -0.122 -3.819 1.00 95.12 90 GLY A CA 1
ATOM 682 C C . GLY A 1 90 ? 7.507 -1.276 -3.019 1.00 95.12 90 GLY A C 1
ATOM 683 O O . GLY A 1 90 ? 8.103 -2.183 -3.588 1.00 95.12 90 GLY A O 1
ATOM 684 N N . SER A 1 91 ? 7.429 -1.214 -1.687 1.00 95.94 91 SER A N 1
ATOM 685 C CA . SER A 1 91 ? 8.198 -2.053 -0.755 1.00 95.94 91 SER A CA 1
ATOM 686 C C . SER A 1 91 ? 7.399 -3.211 -0.151 1.00 95.94 91 SER A C 1
ATOM 688 O O . SER A 1 91 ? 7.924 -3.938 0.692 1.00 95.94 91 SER A O 1
ATOM 690 N N . VAL A 1 92 ? 6.134 -3.386 -0.551 1.00 97.44 92 VAL A N 1
ATOM 691 C CA . VAL A 1 92 ? 5.255 -4.413 0.020 1.00 97.44 92 VAL A CA 1
ATOM 692 C C . VAL A 1 92 ? 5.752 -5.806 -0.359 1.00 97.44 92 VAL A C 1
ATOM 694 O O . VAL A 1 92 ? 5.949 -6.112 -1.533 1.00 97.44 92 VAL A O 1
ATOM 697 N N . CYS A 1 93 ? 5.920 -6.668 0.640 1.00 96.88 93 CYS A N 1
ATOM 698 C CA . CYS A 1 93 ? 6.381 -8.037 0.465 1.00 96.88 93 CYS A CA 1
ATOM 699 C C . CYS A 1 93 ? 5.636 -8.997 1.402 1.00 96.88 93 CYS A C 1
ATOM 701 O O . CYS A 1 93 ? 5.322 -8.656 2.544 1.00 96.88 93 CYS A O 1
ATOM 703 N N . SER A 1 94 ? 5.370 -10.215 0.927 1.00 97.12 94 SER A N 1
ATOM 704 C CA . SER A 1 94 ? 4.838 -11.295 1.762 1.00 97.12 94 SER A CA 1
ATOM 705 C C . SER A 1 94 ? 5.897 -11.775 2.749 1.00 97.12 94 SER A C 1
ATOM 707 O O . SER A 1 94 ? 7.008 -12.108 2.345 1.00 97.12 94 SER A O 1
ATOM 709 N N . LEU A 1 95 ? 5.542 -11.858 4.033 1.00 97.44 95 LEU A N 1
ATOM 710 C CA . LEU A 1 95 ? 6.462 -12.261 5.097 1.00 97.44 95 LEU A CA 1
ATOM 711 C C . LEU A 1 95 ? 6.178 -13.671 5.624 1.00 97.44 95 LEU A C 1
ATOM 713 O O . LEU A 1 95 ? 7.104 -14.446 5.844 1.00 97.44 95 LEU A O 1
ATOM 717 N N . SER A 1 96 ? 4.910 -14.016 5.849 1.00 97.62 96 SER A N 1
ATOM 718 C CA . SER A 1 96 ? 4.525 -15.347 6.327 1.00 97.62 96 SER A CA 1
ATOM 719 C C . SER A 1 96 ? 3.126 -15.713 5.858 1.00 97.62 96 SER A C 1
ATOM 721 O O . SER A 1 96 ? 2.272 -14.846 5.720 1.00 97.62 96 SER A O 1
ATOM 723 N N . VAL A 1 97 ? 2.892 -17.006 5.641 1.00 96.44 97 VAL A N 1
ATOM 724 C CA . VAL A 1 97 ? 1.563 -17.561 5.339 1.00 96.44 97 VAL A CA 1
ATOM 725 C C . VAL A 1 97 ? 0.998 -18.322 6.544 1.00 96.44 97 VAL A C 1
ATOM 727 O O . VAL A 1 97 ? -0.206 -18.307 6.774 1.00 96.44 97 VAL A O 1
ATOM 730 N N . TYR A 1 98 ? 1.858 -18.962 7.343 1.00 93.69 98 TYR A N 1
ATOM 731 C CA . TYR A 1 98 ? 1.479 -19.775 8.499 1.00 93.69 98 TYR A CA 1
ATOM 732 C C . TYR A 1 98 ? 2.457 -19.520 9.661 1.00 93.69 98 TYR A C 1
ATOM 734 O O . TYR A 1 98 ? 3.663 -19.436 9.421 1.00 93.69 98 TYR A O 1
ATOM 742 N N . PRO A 1 99 ? 1.999 -19.404 10.924 1.00 95.31 99 PRO A N 1
ATOM 743 C CA . PRO A 1 99 ? 0.629 -19.615 11.411 1.00 95.31 99 PRO A CA 1
ATOM 744 C C . PRO A 1 99 ? -0.329 -18.441 11.176 1.00 95.31 99 PRO A C 1
ATOM 746 O O . PRO A 1 99 ? -1.534 -18.615 11.312 1.00 95.31 99 PRO A O 1
ATOM 749 N N . ARG A 1 100 ? 0.192 -17.255 10.842 1.00 96.69 100 ARG A N 1
ATOM 750 C CA . ARG A 1 100 ? -0.601 -16.055 10.547 1.00 96.69 100 ARG A CA 1
ATOM 751 C C . ARG A 1 100 ? -0.123 -15.439 9.231 1.00 96.69 100 ARG A C 1
ATOM 753 O O . ARG A 1 100 ? 1.093 -15.410 9.020 1.00 96.69 100 ARG A O 1
ATOM 760 N N . PRO A 1 101 ? -1.030 -14.940 8.376 1.00 98.12 101 PRO A N 1
ATOM 761 C CA . PRO A 1 101 ? -0.655 -14.260 7.146 1.00 98.12 101 PRO A CA 1
ATOM 762 C C . PRO A 1 101 ? -0.071 -12.879 7.473 1.00 98.12 101 PRO A C 1
ATOM 764 O O . PRO A 1 101 ? -0.766 -12.003 7.988 1.00 98.12 101 PRO A O 1
ATOM 767 N N . LEU A 1 102 ? 1.218 -12.688 7.198 1.00 98.50 102 LEU A N 1
ATOM 768 C CA . LEU A 1 102 ? 1.947 -11.455 7.482 1.00 98.50 102 LEU A CA 1
ATOM 769 C C . LEU A 1 102 ? 2.488 -10.826 6.201 1.00 98.50 102 LEU A C 1
ATOM 771 O O . LEU A 1 102 ? 3.019 -11.520 5.331 1.00 98.50 102 LEU A O 1
ATOM 775 N N . LEU A 1 103 ? 2.439 -9.500 6.149 1.00 98.50 103 LEU A N 1
ATOM 776 C CA . LEU A 1 103 ? 3.091 -8.670 5.139 1.00 98.50 103 LEU A CA 1
ATOM 777 C C . LEU A 1 103 ? 4.111 -7.750 5.812 1.00 98.50 103 LEU A C 1
ATOM 779 O O . LEU A 1 103 ? 3.975 -7.430 6.997 1.00 98.50 103 LEU A O 1
ATOM 783 N N . GLN A 1 104 ? 5.100 -7.298 5.043 1.00 98.19 104 GLN A N 1
ATOM 784 C CA . GLN A 1 104 ? 5.976 -6.200 5.436 1.00 98.19 104 GLN A CA 1
ATOM 785 C C . GLN A 1 104 ? 6.032 -5.101 4.378 1.00 98.19 104 GLN A C 1
ATOM 787 O O . GLN A 1 104 ? 5.832 -5.371 3.194 1.00 98.19 104 GLN A O 1
ATOM 792 N N . PHE A 1 105 ? 6.346 -3.883 4.805 1.00 98.06 105 PHE A N 1
ATOM 793 C CA . PHE A 1 105 ? 6.654 -2.752 3.930 1.00 98.06 105 PHE A CA 1
ATOM 794 C C . PHE A 1 105 ? 7.501 -1.713 4.668 1.00 98.06 105 PHE A C 1
ATOM 796 O O . PHE A 1 105 ? 7.598 -1.731 5.894 1.00 98.06 105 PHE A O 1
ATOM 803 N N . ASN A 1 106 ? 8.088 -0.789 3.910 1.00 96.31 106 ASN A N 1
ATOM 804 C CA . ASN A 1 106 ? 8.941 0.275 4.433 1.00 96.31 106 ASN A CA 1
ATOM 805 C C . ASN A 1 106 ? 8.256 1.632 4.251 1.00 96.31 106 ASN A C 1
ATOM 807 O O . ASN A 1 106 ? 7.743 1.897 3.161 1.00 96.31 106 ASN A O 1
ATOM 811 N N . LEU A 1 107 ? 8.311 2.487 5.273 1.00 93.25 107 LEU A N 1
ATOM 812 C CA . LEU A 1 107 ? 7.890 3.891 5.228 1.00 93.25 107 LEU A CA 1
ATOM 813 C C . LEU A 1 107 ? 9.087 4.801 5.499 1.00 93.25 107 LEU A C 1
ATOM 815 O O . LEU A 1 107 ? 9.845 4.532 6.425 1.00 93.25 107 LEU A O 1
ATOM 819 N N . HIS A 1 108 ? 9.251 5.868 4.718 1.00 90.31 108 HIS A N 1
ATOM 820 C CA . HIS A 1 108 ? 10.210 6.935 5.025 1.00 90.31 108 HIS A CA 1
ATOM 821 C C . HIS A 1 108 ? 9.651 7.843 6.132 1.00 90.31 108 HIS A C 1
ATOM 823 O O . HIS A 1 108 ? 8.435 7.987 6.270 1.00 90.31 108 HIS A O 1
ATOM 829 N N . LEU A 1 109 ? 10.532 8.408 6.956 1.00 86.19 109 LEU A N 1
ATOM 830 C CA . LEU A 1 109 ? 10.195 9.343 8.025 1.00 86.19 109 LEU A CA 1
ATOM 831 C C . LEU A 1 109 ? 10.718 10.754 7.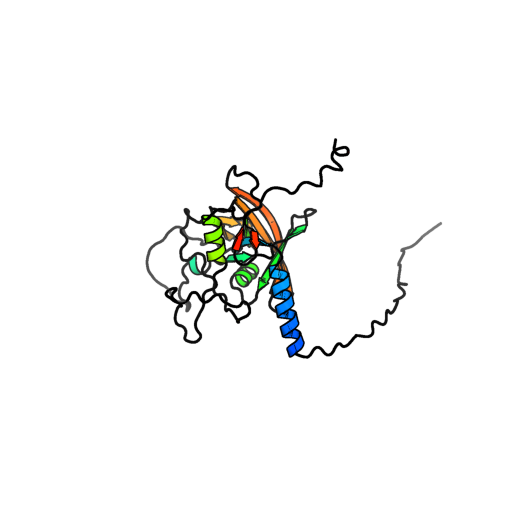703 1.00 86.19 109 LEU A C 1
ATOM 833 O O . LEU A 1 109 ? 11.877 10.894 7.306 1.00 86.19 109 LEU A O 1
ATOM 837 N N . PRO A 1 110 ? 9.945 11.818 7.993 1.00 86.75 110 PRO A N 1
ATOM 838 C CA . PRO A 1 110 ? 8.661 11.819 8.703 1.00 86.75 110 PRO A CA 1
ATOM 839 C C . PRO A 1 110 ? 7.468 11.450 7.804 1.00 86.75 110 PRO A C 1
ATOM 841 O O . PRO A 1 110 ? 7.419 11.844 6.646 1.00 86.75 110 PRO A O 1
ATOM 844 N N . SER A 1 111 ? 6.466 10.756 8.357 1.00 85.56 111 SER A N 1
ATOM 845 C CA . SER A 1 111 ? 5.255 10.362 7.619 1.00 85.56 111 SER A CA 1
ATOM 846 C C . SER A 1 111 ? 4.005 10.432 8.499 1.00 85.56 111 SER A C 1
ATOM 848 O O . SER A 1 111 ? 3.925 9.756 9.523 1.00 85.56 111 SER A O 1
ATOM 850 N N . TYR A 1 112 ? 2.995 11.210 8.086 1.00 86.62 112 TYR A N 1
ATOM 851 C CA . TYR A 1 112 ? 1.681 11.230 8.755 1.00 86.62 112 TYR A CA 1
ATOM 852 C C . TYR A 1 112 ? 0.996 9.873 8.717 1.00 86.62 112 TYR A C 1
ATOM 854 O O . TYR A 1 112 ? 0.330 9.472 9.667 1.00 86.62 112 TYR A O 1
ATOM 862 N N . THR A 1 113 ? 1.208 9.139 7.629 1.00 91.69 113 THR A N 1
ATOM 863 C CA . THR A 1 113 ? 0.736 7.770 7.522 1.00 91.69 113 THR A CA 1
ATOM 864 C C . THR A 1 113 ? 1.350 6.917 8.633 1.00 91.69 113 THR A C 1
ATOM 866 O O . THR A 1 113 ? 0.603 6.234 9.321 1.00 91.69 113 THR A O 1
ATOM 869 N N . SER A 1 114 ? 2.665 7.013 8.887 1.00 93.56 114 SER A N 1
ATOM 870 C CA . SER A 1 114 ? 3.313 6.331 10.026 1.00 93.56 114 SER A CA 1
ATOM 871 C C . SER A 1 114 ? 2.710 6.756 11.374 1.00 93.56 114 SER A C 1
ATOM 873 O O . SER A 1 114 ? 2.392 5.889 12.187 1.00 93.56 114 SER A O 1
ATOM 875 N N . VAL A 1 115 ? 2.454 8.053 11.591 1.00 92.62 115 VAL A N 1
ATOM 876 C CA . VAL A 1 115 ? 1.791 8.547 12.816 1.00 92.62 115 VAL A CA 1
ATOM 877 C C . VAL A 1 115 ? 0.434 7.867 13.026 1.00 92.62 115 VAL A C 1
ATOM 879 O O . VAL A 1 115 ? 0.196 7.306 14.094 1.00 92.62 115 VAL A O 1
ATOM 882 N N . ASN A 1 116 ? -0.415 7.814 11.997 1.00 93.81 116 ASN A N 1
ATOM 883 C CA . ASN A 1 116 ? -1.710 7.135 12.085 1.00 93.81 116 ASN A CA 1
ATOM 884 C C . ASN A 1 116 ? -1.569 5.617 12.291 1.00 93.81 116 ASN A C 1
ATOM 886 O O . ASN A 1 116 ? -2.393 5.010 12.975 1.00 93.81 116 ASN A O 1
ATOM 890 N N . LEU A 1 117 ? -0.544 4.977 11.714 1.00 96.25 117 LEU A N 1
ATOM 891 C CA . LEU A 1 117 ? -0.291 3.549 11.939 1.00 96.25 117 LEU A CA 1
ATOM 892 C C . LEU A 1 117 ? 0.110 3.256 13.386 1.00 96.25 117 LEU A C 1
ATOM 894 O O . LEU A 1 117 ? -0.307 2.230 13.924 1.00 96.25 117 LEU A O 1
ATOM 898 N N . HIS A 1 118 ? 0.888 4.143 14.007 1.00 96.44 118 HIS A N 1
ATOM 899 C CA . HIS A 1 118 ? 1.230 4.071 15.428 1.00 96.44 118 HIS A CA 1
ATOM 900 C C . HIS A 1 118 ? 0.020 4.311 16.328 1.00 96.44 118 HIS A C 1
ATOM 902 O O . HIS A 1 118 ? -0.158 3.599 17.313 1.00 96.44 118 HIS A O 1
ATOM 908 N N . GLU A 1 119 ? -0.810 5.298 15.991 1.00 95.06 119 GLU A N 1
ATOM 909 C CA . GLU A 1 119 ? -1.945 5.705 16.820 1.00 95.06 119 GLU A CA 1
ATOM 910 C C . GLU A 1 119 ? -3.118 4.720 16.738 1.00 95.06 119 GLU A C 1
ATOM 912 O O . GLU A 1 119 ? -3.668 4.317 17.763 1.00 95.06 119 GLU A O 1
ATOM 917 N N . TYR A 1 120 ? -3.488 4.301 15.526 1.00 95.62 120 TYR A N 1
ATOM 918 C CA . TYR A 1 120 ? -4.707 3.526 15.291 1.00 95.62 120 TYR A CA 1
ATOM 919 C C . TYR A 1 120 ? -4.444 2.048 15.010 1.00 95.62 120 TYR A C 1
ATOM 921 O O . TYR A 1 120 ? -5.317 1.222 15.257 1.00 95.62 120 TYR A O 1
ATOM 929 N N . GLY A 1 121 ? -3.259 1.677 14.517 1.00 96.81 121 GLY A N 1
ATOM 930 C CA . GLY A 1 121 ? -2.853 0.274 14.379 1.00 96.81 121 GLY A CA 1
ATOM 931 C C . GLY A 1 121 ? -3.575 -0.537 13.296 1.00 96.81 121 GLY A C 1
ATOM 932 O O . GLY A 1 121 ? -3.393 -1.755 13.245 1.00 96.81 121 GLY A O 1
ATOM 933 N N . TYR A 1 122 ? -4.367 0.098 12.428 1.00 98.12 122 TYR A N 1
ATOM 934 C CA . TYR A 1 122 ? -5.059 -0.549 11.308 1.00 98.12 122 TYR A CA 1
ATOM 935 C C . TYR A 1 122 ? -4.805 0.185 9.993 1.00 98.12 122 TYR A C 1
ATOM 937 O O . TYR A 1 122 ? -4.617 1.404 9.961 1.00 98.12 122 TYR A O 1
ATOM 945 N N . LEU A 1 123 ? -4.806 -0.575 8.899 1.00 98.31 123 LEU A N 1
ATOM 946 C CA . LEU A 1 123 ? -4.577 -0.059 7.553 1.00 98.31 123 LEU A CA 1
ATOM 947 C C . LEU A 1 123 ? -5.225 -0.934 6.484 1.00 98.31 123 LEU A C 1
ATOM 949 O O . LEU A 1 123 ? -5.554 -2.095 6.736 1.00 98.31 123 LEU A O 1
ATOM 953 N N . ALA A 1 124 ? -5.331 -0.395 5.273 1.00 98.44 124 ALA A N 1
ATOM 954 C CA . ALA A 1 124 ? -5.675 -1.152 4.078 1.00 98.44 124 ALA A CA 1
ATOM 955 C C . ALA A 1 124 ? -4.553 -1.062 3.038 1.00 98.44 124 ALA A C 1
ATOM 957 O O . ALA A 1 124 ? -4.060 0.024 2.728 1.00 98.44 124 ALA A O 1
ATOM 958 N N . LEU A 1 125 ? -4.174 -2.208 2.473 1.00 98.44 125 LEU A N 1
ATOM 959 C CA . LEU A 1 125 ? -3.297 -2.300 1.308 1.00 98.44 125 LEU A CA 1
ATOM 960 C C . LEU A 1 125 ? -4.126 -2.626 0.070 1.00 98.44 125 LEU A C 1
ATOM 962 O O . LEU A 1 125 ? -4.823 -3.638 0.028 1.00 98.44 125 LEU A O 1
ATOM 966 N N . HIS A 1 126 ? -4.007 -1.787 -0.949 1.00 98.00 126 HIS A N 1
ATOM 967 C CA . HIS A 1 126 ? -4.774 -1.871 -2.181 1.00 98.00 126 HIS A CA 1
ATOM 968 C C . HIS A 1 126 ? -3.866 -2.336 -3.309 1.00 98.00 126 HIS A C 1
ATOM 970 O O . HIS A 1 126 ? -2.916 -1.642 -3.686 1.00 98.00 126 HIS A O 1
ATOM 976 N N . LEU A 1 127 ? -4.181 -3.500 -3.865 1.00 97.06 127 LEU A N 1
ATOM 977 C CA . LEU A 1 127 ? -3.662 -3.916 -5.154 1.00 97.06 127 LEU A CA 1
ATOM 978 C C . LEU A 1 127 ? -4.514 -3.249 -6.232 1.00 97.06 127 LEU A C 1
ATOM 980 O O . LEU A 1 127 ? -5.680 -3.599 -6.427 1.00 97.06 127 LEU A O 1
ATOM 984 N N . MET A 1 128 ? -3.943 -2.258 -6.908 1.00 96.56 128 MET A N 1
ATOM 985 C CA . MET A 1 128 ? -4.637 -1.540 -7.972 1.00 96.56 128 MET A CA 1
ATOM 986 C C . MET A 1 128 ? -4.562 -2.335 -9.279 1.00 96.56 128 MET A C 1
ATOM 988 O O . MET A 1 128 ? -3.491 -2.860 -9.596 1.00 96.56 128 MET A O 1
ATOM 992 N N . PRO A 1 129 ? -5.652 -2.408 -10.062 1.00 95.69 129 PRO A N 1
ATOM 993 C CA . PRO A 1 129 ? -5.615 -3.048 -11.365 1.00 95.69 129 PRO A CA 1
ATOM 994 C C . PRO A 1 129 ? -4.753 -2.222 -12.336 1.00 95.69 129 PRO A C 1
ATOM 996 O O . PRO A 1 129 ? -4.640 -1.000 -12.175 1.00 95.69 129 PRO A O 1
ATOM 999 N N . PRO A 1 130 ? -4.191 -2.841 -13.388 1.00 95.38 130 PRO A N 1
ATOM 1000 C CA . PRO A 1 130 ? -3.393 -2.155 -14.397 1.00 95.38 130 PRO A CA 1
ATOM 1001 C C . PRO A 1 130 ? -4.251 -1.346 -15.388 1.00 95.38 130 PRO A C 1
ATOM 1003 O O . PRO A 1 130 ? -4.202 -1.545 -16.600 1.00 95.38 130 PRO A O 1
ATOM 1006 N N . THR A 1 131 ? -5.068 -0.429 -14.868 1.00 95.19 131 THR A N 1
ATOM 1007 C CA . THR A 1 131 ? -5.920 0.495 -15.628 1.00 95.19 131 THR A CA 1
ATOM 1008 C C . THR A 1 131 ? -5.361 1.917 -15.568 1.00 95.19 131 THR A C 1
ATOM 1010 O O . THR A 1 131 ? -4.577 2.261 -14.681 1.00 95.19 131 THR A O 1
ATOM 1013 N N . HIS A 1 132 ? -5.806 2.787 -16.482 1.00 95.50 132 HIS A N 1
ATOM 1014 C CA . HIS A 1 132 ? -5.482 4.217 -16.416 1.00 95.50 132 HIS A CA 1
ATOM 1015 C C . HIS A 1 132 ? -5.894 4.841 -15.075 1.00 95.50 132 HIS A C 1
ATOM 1017 O O . HIS A 1 132 ? -5.144 5.644 -14.523 1.00 95.50 132 HIS A O 1
ATOM 1023 N N . GLN A 1 133 ? -7.048 4.438 -14.534 1.00 95.12 133 GLN A N 1
ATOM 1024 C CA . GLN A 1 133 ? -7.536 4.932 -13.250 1.00 95.12 133 GLN A CA 1
ATOM 1025 C C . GLN A 1 133 ? -6.688 4.422 -12.080 1.00 95.12 133 GLN A C 1
ATOM 1027 O O . GLN A 1 133 ? -6.333 5.210 -11.204 1.00 95.12 133 GLN A O 1
ATOM 1032 N N . GLY A 1 134 ? -6.297 3.142 -12.087 1.00 95.81 134 GLY A N 1
ATOM 1033 C CA . GLY A 1 134 ? -5.370 2.589 -11.100 1.00 95.81 134 GLY A CA 1
ATOM 1034 C C . GLY A 1 134 ? -4.041 3.347 -11.095 1.00 95.81 134 GLY A C 1
ATOM 1035 O O . GLY A 1 134 ? -3.604 3.824 -10.051 1.00 95.81 134 GLY A O 1
ATOM 1036 N N . ALA A 1 135 ? -3.442 3.550 -12.273 1.00 96.50 135 ALA A N 1
ATOM 1037 C CA . ALA A 1 135 ? -2.194 4.300 -12.419 1.00 96.50 135 ALA A CA 1
ATOM 1038 C C . ALA A 1 135 ? -2.329 5.772 -11.987 1.00 96.50 135 ALA A C 1
ATOM 1040 O O . ALA A 1 135 ? -1.404 6.336 -11.395 1.00 96.50 135 ALA A O 1
ATOM 1041 N N . TYR A 1 136 ? -3.473 6.404 -12.266 1.00 95.25 136 TYR A N 1
ATOM 1042 C CA . TYR A 1 136 ? -3.780 7.756 -11.802 1.00 95.25 136 TYR A CA 1
ATOM 1043 C C . TYR A 1 136 ? -3.828 7.822 -10.271 1.00 95.25 136 TYR A C 1
ATOM 1045 O O . TYR A 1 136 ? -3.112 8.634 -9.683 1.00 95.25 136 TYR A O 1
ATOM 1053 N N . LEU A 1 137 ? -4.589 6.937 -9.620 1.00 95.81 137 LEU A N 1
ATOM 1054 C CA . LEU A 1 137 ? -4.687 6.881 -8.159 1.00 95.81 137 LEU A CA 1
ATOM 1055 C C . LEU A 1 137 ? -3.327 6.586 -7.518 1.00 95.81 137 LEU A C 1
ATOM 1057 O O . LEU A 1 137 ? -2.905 7.320 -6.628 1.00 95.81 137 LEU A O 1
ATOM 1061 N N . SER A 1 138 ? -2.573 5.607 -8.025 1.00 95.31 138 SER A N 1
ATOM 1062 C CA . SER A 1 138 ? -1.220 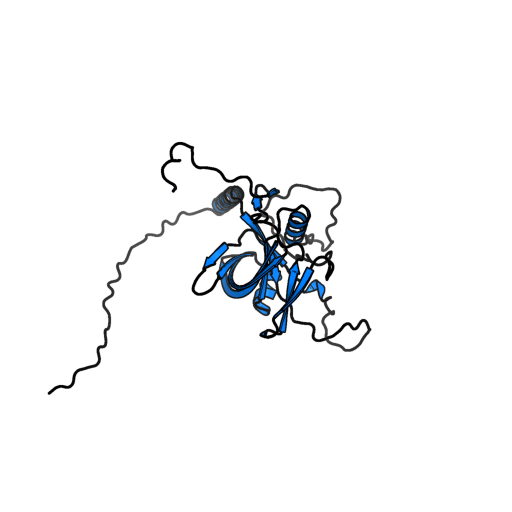5.321 -7.530 1.00 95.31 138 SER A CA 1
ATOM 1063 C C . SER A 1 138 ? -0.284 6.524 -7.674 1.00 95.31 138 SER A C 1
ATOM 1065 O O . SER A 1 138 ? 0.617 6.707 -6.860 1.00 95.31 138 SER A O 1
ATOM 1067 N N . ARG A 1 139 ? -0.503 7.402 -8.659 1.00 92.81 139 ARG A N 1
ATOM 1068 C CA . ARG A 1 139 ? 0.252 8.655 -8.779 1.00 92.81 139 ARG A CA 1
ATOM 1069 C C . ARG A 1 139 ? -0.221 9.716 -7.791 1.00 92.81 139 ARG A C 1
ATOM 1071 O O . ARG A 1 139 ? 0.616 10.416 -7.237 1.00 92.81 139 ARG A O 1
ATOM 1078 N N . VAL A 1 140 ? -1.527 9.843 -7.555 1.00 91.75 140 VAL A N 1
ATOM 1079 C CA . VAL A 1 140 ? -2.090 10.768 -6.552 1.00 91.75 140 VAL A CA 1
ATOM 1080 C C . VAL A 1 140 ? -1.552 10.447 -5.158 1.00 91.75 140 VAL A C 1
ATOM 1082 O O . VAL A 1 140 ? -1.101 11.351 -4.463 1.00 91.75 140 VAL A O 1
ATOM 1085 N N . PHE A 1 141 ? -1.509 9.167 -4.791 1.00 92.81 141 PHE A N 1
ATOM 1086 C CA . PHE A 1 141 ? -0.983 8.709 -3.503 1.00 92.81 141 PHE A CA 1
ATOM 1087 C C . PHE A 1 141 ? 0.555 8.708 -3.423 1.00 92.81 141 PHE A C 1
ATOM 1089 O O . PHE A 1 141 ? 1.100 8.644 -2.328 1.00 92.81 141 PHE A O 1
ATOM 1096 N N . ALA A 1 142 ? 1.273 8.828 -4.543 1.00 89.62 142 ALA A N 1
ATOM 1097 C CA . ALA A 1 142 ? 2.731 9.013 -4.553 1.00 89.62 142 ALA A CA 1
ATOM 1098 C C . ALA A 1 142 ? 3.160 10.495 -4.528 1.00 89.62 142 ALA A C 1
ATOM 1100 O O . ALA A 1 142 ? 4.328 10.803 -4.317 1.00 89.62 142 ALA A O 1
ATOM 1101 N N . ARG A 1 143 ? 2.244 11.434 -4.801 1.00 80.75 143 ARG A N 1
ATOM 1102 C CA . ARG A 1 143 ? 2.547 12.872 -4.843 1.00 80.75 143 ARG A CA 1
ATOM 1103 C C . ARG A 1 143 ? 2.538 13.447 -3.429 1.00 80.75 143 ARG A C 1
ATOM 1105 O O . ARG A 1 143 ? 1.471 13.780 -2.916 1.00 80.75 143 ARG A O 1
ATOM 1112 N N . GLY A 1 144 ? 3.702 13.640 -2.815 1.00 65.19 144 GLY A N 1
ATOM 1113 C CA . GLY A 1 144 ? 3.774 14.525 -1.647 1.00 65.19 144 GLY A CA 1
ATOM 1114 C C . GLY A 1 144 ? 3.476 15.976 -2.022 1.00 65.19 144 GLY A C 1
ATOM 1115 O O . GLY A 1 144 ? 3.630 16.402 -3.172 1.00 65.19 144 GLY A O 1
ATOM 1116 N N . VAL A 1 145 ? 2.999 16.751 -1.053 1.00 54.06 145 VAL A N 1
ATOM 1117 C CA . VAL A 1 145 ? 2.830 18.193 -1.224 1.00 54.06 145 VAL A CA 1
ATOM 1118 C C . VAL A 1 145 ? 4.199 18.852 -1.132 1.00 54.06 145 VAL A C 1
ATOM 1120 O O . VAL A 1 145 ? 4.819 18.885 -0.075 1.00 54.06 145 VAL A O 1
ATOM 1123 N N . LYS A 1 146 ? 4.638 19.439 -2.246 1.00 52.56 146 LYS A N 1
ATOM 1124 C CA . LYS A 1 146 ? 5.770 20.366 -2.273 1.00 52.56 146 LYS A CA 1
ATOM 1125 C C . LYS A 1 146 ? 5.367 21.655 -1.573 1.00 52.56 146 LYS A C 1
ATOM 1127 O O . LYS A 1 146 ? 4.558 22.425 -2.099 1.00 52.56 146 LYS A O 1
ATOM 1132 N N . VAL A 1 147 ? 5.914 21.882 -0.387 1.00 44.72 147 VAL A N 1
ATOM 1133 C CA . VAL A 1 147 ? 5.900 23.201 0.245 1.00 44.72 147 VAL A CA 1
ATOM 1134 C C . VAL A 1 147 ? 7.214 23.874 -0.142 1.00 44.72 147 VAL A C 1
ATOM 1136 O O . VAL A 1 147 ? 8.276 23.433 0.279 1.00 44.72 147 VAL A O 1
ATOM 1139 N N . ASP A 1 148 ? 7.151 24.906 -0.986 1.00 41.97 148 ASP A N 1
ATOM 1140 C CA . ASP A 1 148 ? 8.309 25.767 -1.265 1.00 41.97 148 ASP A CA 1
ATOM 1141 C C . ASP A 1 148 ? 8.806 26.384 0.059 1.00 41.97 148 ASP A C 1
ATOM 1143 O O . ASP A 1 148 ? 7.996 26.691 0.941 1.00 41.97 148 ASP A O 1
ATOM 1147 N N . THR A 1 149 ? 10.112 26.629 0.195 1.00 48.09 149 THR A N 1
ATOM 1148 C CA . THR A 1 149 ? 10.808 27.198 1.370 1.00 48.09 149 THR A CA 1
ATOM 1149 C C . THR A 1 149 ? 10.248 28.563 1.816 1.00 48.09 149 THR A C 1
ATOM 1151 O O . THR A 1 149 ? 10.653 29.113 2.838 1.00 48.09 149 THR A O 1
ATOM 1154 N N . ARG A 1 150 ? 9.300 29.126 1.056 1.00 50.50 150 ARG A N 1
ATOM 1155 C CA . ARG A 1 150 ? 8.581 30.385 1.305 1.00 50.50 150 ARG A CA 1
ATOM 1156 C C . ARG A 1 150 ? 7.092 30.210 1.652 1.00 50.50 150 ARG A C 1
ATOM 1158 O O . ARG A 1 150 ? 6.365 31.200 1.694 1.00 50.50 150 ARG A O 1
ATOM 1165 N N . GLY A 1 151 ? 6.609 28.983 1.867 1.00 44.72 151 GLY A N 1
ATOM 1166 C CA . GLY A 1 151 ? 5.232 28.702 2.300 1.00 44.72 151 GLY A CA 1
ATOM 1167 C C . GLY A 1 151 ? 4.145 28.938 1.241 1.00 44.72 151 GLY A C 1
ATOM 1168 O O . GLY A 1 151 ? 2.960 28.977 1.578 1.00 44.72 151 GLY A O 1
ATOM 1169 N N . LYS A 1 152 ? 4.502 29.096 -0.044 1.00 41.78 152 LYS A N 1
ATOM 1170 C CA . LYS A 1 152 ? 3.522 29.180 -1.139 1.00 41.78 152 LYS A CA 1
ATOM 1171 C C . LYS A 1 152 ? 3.219 27.796 -1.716 1.00 41.78 152 LYS A C 1
ATOM 1173 O O . LYS A 1 152 ? 4.111 27.006 -2.003 1.00 41.78 152 LYS A O 1
ATOM 1178 N N . LYS A 1 153 ? 1.923 27.530 -1.905 1.00 39.94 153 LYS A N 1
ATOM 1179 C CA . LYS A 1 153 ? 1.371 26.313 -2.514 1.00 39.94 153 LYS A CA 1
ATOM 1180 C C . LYS A 1 153 ? 1.825 26.211 -3.977 1.00 39.94 153 LYS A C 1
ATOM 1182 O O . LYS A 1 153 ? 1.458 27.070 -4.779 1.00 39.94 153 LYS A O 1
ATOM 1187 N N . TRP A 1 154 ? 2.594 25.174 -4.306 1.00 43.28 154 TRP A N 1
ATOM 1188 C CA . TRP A 1 154 ? 3.044 24.886 -5.671 1.00 43.28 154 TRP A CA 1
ATOM 1189 C C . TRP A 1 154 ? 1.836 24.665 -6.600 1.00 43.28 154 TRP A C 1
ATOM 1191 O O . TRP A 1 154 ? 0.906 23.929 -6.250 1.00 43.28 154 TRP A O 1
ATOM 1201 N N . ARG A 1 155 ? 1.818 25.339 -7.758 1.00 39.75 155 ARG A N 1
ATOM 1202 C CA . ARG A 1 155 ? 0.813 25.150 -8.815 1.00 39.75 155 ARG A CA 1
ATOM 1203 C C . ARG A 1 155 ? 1.481 24.481 -10.019 1.00 39.75 155 ARG A C 1
ATOM 1205 O O . ARG A 1 155 ? 2.587 24.884 -10.365 1.00 39.75 155 ARG A O 1
ATOM 1212 N N . PRO A 1 156 ? 0.830 23.486 -10.639 1.00 40.53 156 PRO A N 1
ATOM 1213 C CA . PRO A 1 156 ? 1.378 22.762 -11.768 1.00 40.53 156 PRO A CA 1
ATOM 1214 C C . PRO A 1 156 ? 1.045 23.525 -13.045 1.00 40.53 156 PRO A C 1
ATOM 1216 O O . PRO A 1 156 ? 0.092 23.164 -13.715 1.00 40.53 156 PRO A O 1
ATOM 1219 N N . ASP A 1 157 ? 1.778 24.580 -13.366 1.00 42.56 157 ASP A N 1
ATOM 1220 C CA . ASP A 1 157 ? 1.814 25.052 -14.747 1.00 42.56 157 ASP A CA 1
ATOM 1221 C C . ASP A 1 157 ? 3.238 25.511 -15.082 1.00 42.56 157 ASP A C 1
ATOM 1223 O O . ASP A 1 157 ? 3.850 26.281 -14.346 1.00 42.56 157 ASP A O 1
ATOM 1227 N N . GLU A 1 158 ? 3.719 24.959 -16.198 1.00 41.66 158 GLU A N 1
ATOM 1228 C CA . GLU A 1 158 ? 4.869 25.339 -17.038 1.00 41.66 158 GLU A CA 1
ATOM 1229 C C . GLU A 1 158 ? 6.244 24.665 -16.857 1.00 41.66 158 GLU A C 1
ATOM 1231 O O . GLU A 1 158 ? 6.910 24.491 -17.873 1.00 41.66 158 GLU A O 1
ATOM 1236 N N . ASP A 1 159 ? 6.631 24.108 -15.704 1.00 36.44 159 ASP A N 1
ATOM 1237 C CA . ASP A 1 159 ? 7.971 23.489 -15.567 1.00 36.44 159 ASP A CA 1
ATOM 1238 C C . ASP A 1 159 ? 7.931 22.015 -15.136 1.00 36.44 159 ASP A C 1
ATOM 1240 O O . ASP A 1 159 ? 8.206 21.649 -13.992 1.00 36.44 159 ASP A O 1
ATOM 1244 N N . ALA A 1 160 ? 7.622 21.123 -16.080 1.00 39.25 160 ALA A N 1
ATOM 1245 C CA . ALA A 1 160 ? 7.847 19.684 -15.929 1.00 39.25 160 ALA A CA 1
ATOM 1246 C C . ALA A 1 160 ? 9.343 19.349 -16.097 1.00 39.25 160 ALA A C 1
ATOM 1248 O O . ALA A 1 160 ? 9.728 18.611 -17.004 1.00 39.25 160 ALA A O 1
ATOM 1249 N N . GLN A 1 161 ? 10.203 19.901 -15.238 1.00 36.44 161 GLN A N 1
ATOM 1250 C CA . GLN A 1 161 ? 11.562 19.387 -15.112 1.00 36.44 161 GLN A CA 1
ATOM 1251 C C . GLN A 1 161 ? 11.503 18.045 -14.381 1.00 36.44 161 GLN A C 1
ATOM 1253 O O . GLN A 1 161 ? 10.919 17.906 -13.308 1.00 36.44 161 GLN A O 1
ATOM 1258 N N . VAL A 1 162 ? 12.039 17.025 -15.045 1.00 41.97 162 VAL A N 1
ATOM 1259 C CA . VAL A 1 162 ? 12.118 15.648 -14.565 1.00 41.97 162 VAL A CA 1
ATOM 1260 C C . VAL A 1 162 ? 12.990 15.635 -13.313 1.00 41.97 162 VAL A C 1
ATOM 1262 O O . VAL A 1 162 ? 14.203 15.784 -13.410 1.00 41.97 162 VAL A O 1
ATOM 1265 N N . GLU A 1 163 ? 12.370 15.477 -12.148 1.00 45.22 163 GLU A N 1
ATOM 1266 C CA . GLU A 1 163 ? 13.075 15.573 -10.870 1.00 45.22 163 GLU A CA 1
ATOM 1267 C C . GLU A 1 163 ? 14.081 14.429 -10.687 1.00 45.22 163 GLU A C 1
ATOM 1269 O O . GLU A 1 163 ? 13.800 13.250 -10.951 1.00 45.22 163 GLU A O 1
ATOM 1274 N N . GLU A 1 164 ? 15.284 14.809 -10.267 1.00 40.12 164 GLU A N 1
ATOM 1275 C CA . GLU A 1 164 ? 16.342 13.913 -9.830 1.00 40.12 164 GLU A CA 1
ATOM 1276 C C . GLU A 1 164 ? 16.012 13.480 -8.399 1.00 40.12 164 GLU A C 1
ATOM 1278 O O . GLU A 1 164 ? 15.916 14.287 -7.481 1.00 40.12 164 GLU A O 1
ATOM 1283 N N . ASP A 1 165 ? 15.715 12.196 -8.232 1.00 43.62 165 ASP A N 1
ATOM 1284 C CA . ASP A 1 165 ? 15.290 11.634 -6.951 1.00 43.62 165 ASP A CA 1
ATOM 1285 C C . ASP A 1 165 ? 16.451 11.763 -5.925 1.00 43.62 165 ASP A C 1
ATOM 1287 O O . ASP A 1 165 ? 17.612 11.611 -6.303 1.00 43.62 165 ASP A O 1
ATOM 1291 N N . GLY A 1 166 ? 16.167 12.152 -4.677 1.00 43.00 166 GLY A N 1
ATOM 1292 C CA . GLY A 1 166 ? 17.190 12.427 -3.650 1.00 43.00 166 GLY A CA 1
ATOM 1293 C C . GLY A 1 166 ? 17.235 13.842 -3.045 1.00 43.00 166 GLY A C 1
ATOM 1294 O O . GLY A 1 166 ? 18.010 14.056 -2.112 1.00 43.00 166 GLY A O 1
ATOM 1295 N N . GLU A 1 167 ? 16.399 14.797 -3.470 1.00 39.94 167 GLU A N 1
ATOM 1296 C CA . GLU A 1 167 ? 16.189 16.023 -2.678 1.00 39.94 167 GLU A CA 1
ATOM 1297 C C . GLU A 1 167 ? 15.229 15.782 -1.501 1.00 39.94 167 GLU A C 1
ATOM 1299 O O . GLU A 1 167 ? 14.292 14.987 -1.592 1.00 39.94 167 GLU A O 1
ATOM 1304 N N . VAL A 1 168 ? 15.476 16.470 -0.377 1.00 38.28 168 VAL A N 1
ATOM 1305 C CA . VAL A 1 168 ? 14.743 16.318 0.892 1.00 38.28 168 VAL A CA 1
ATOM 1306 C C . VAL A 1 168 ? 13.291 16.771 0.726 1.00 38.28 168 VAL A C 1
ATOM 1308 O O . VAL A 1 168 ? 12.926 17.933 0.919 1.00 38.28 168 VAL A O 1
ATOM 1311 N N . PHE A 1 169 ? 12.455 15.813 0.360 1.00 46.25 169 PHE A N 1
ATOM 1312 C CA . PHE A 1 169 ? 11.044 15.994 0.100 1.00 46.25 169 PHE A CA 1
ATOM 1313 C C . PHE A 1 169 ? 10.254 15.857 1.407 1.00 46.25 169 PHE A C 1
ATOM 1315 O O . PHE A 1 169 ? 10.228 14.799 2.029 1.00 46.25 169 PHE A O 1
ATOM 1322 N N . HIS A 1 170 ? 9.624 16.944 1.852 1.00 45.03 170 HIS A N 1
ATOM 1323 C CA . HIS A 1 170 ? 8.784 16.932 3.049 1.00 45.03 170 HIS A CA 1
ATOM 1324 C C . HIS A 1 170 ? 7.365 16.490 2.653 1.00 45.03 170 HIS A C 1
ATOM 1326 O O . HIS A 1 170 ? 6.534 17.301 2.243 1.00 45.03 170 HIS A O 1
ATOM 1332 N N . GLU A 1 171 ? 7.113 15.180 2.720 1.00 53.06 171 GLU A N 1
ATOM 1333 C CA . GLU A 1 171 ? 5.858 14.522 2.338 1.00 53.06 171 GLU A CA 1
ATOM 1334 C C . GLU A 1 171 ? 4.678 14.917 3.237 1.00 53.06 171 GLU A C 1
ATOM 1336 O O . GLU A 1 171 ? 4.337 14.235 4.202 1.00 53.06 171 GLU A O 1
ATOM 1341 N N . MET A 1 172 ? 3.956 15.976 2.879 1.00 59.34 172 MET A N 1
ATOM 1342 C CA . MET A 1 172 ? 2.557 16.086 3.299 1.00 59.34 172 MET A CA 1
ATOM 1343 C C . MET A 1 172 ? 1.679 15.531 2.174 1.00 59.34 172 MET A C 1
ATOM 1345 O O . MET A 1 172 ? 1.291 16.275 1.290 1.00 59.34 172 MET A O 1
ATOM 1349 N N . THR A 1 173 ? 1.380 14.234 2.108 1.00 65.44 173 THR A N 1
ATOM 1350 C CA . THR A 1 173 ? 0.408 13.738 1.112 1.00 65.44 173 THR A CA 1
ATOM 1351 C C . THR A 1 173 ? -1.017 14.034 1.606 1.00 65.44 173 THR A C 1
ATOM 1353 O O . THR A 1 173 ? -1.405 13.659 2.710 1.00 65.44 173 THR A O 1
ATOM 1356 N N . LEU A 1 174 ? -1.832 14.708 0.784 1.00 81.25 174 LEU A N 1
ATOM 1357 C CA . LEU A 1 174 ? -3.281 14.869 1.010 1.00 81.25 174 LEU A CA 1
ATOM 1358 C C . LEU A 1 174 ? -4.060 14.170 -0.114 1.00 81.25 174 LEU A C 1
ATOM 1360 O O . LEU A 1 174 ? -4.756 14.834 -0.890 1.00 81.25 174 LEU A O 1
ATOM 1364 N N . PRO A 1 175 ? -3.917 12.840 -0.259 1.00 85.69 175 PRO A N 1
ATOM 1365 C CA . PRO A 1 175 ? -4.371 12.137 -1.454 1.00 85.69 175 PRO A CA 1
ATOM 1366 C C . PRO A 1 175 ? -5.900 12.099 -1.573 1.00 85.69 175 PRO A C 1
ATOM 1368 O O . PRO A 1 175 ? -6.427 11.994 -2.674 1.00 85.69 175 PRO A O 1
ATOM 1371 N N . PHE A 1 176 ? -6.619 12.263 -0.460 1.00 90.31 176 PHE A N 1
ATOM 1372 C CA . PHE A 1 176 ? -8.083 12.265 -0.417 1.00 90.31 176 PHE A CA 1
ATOM 1373 C C . PHE A 1 176 ? -8.727 13.616 -0.736 1.00 90.31 176 PHE A C 1
ATOM 1375 O O . PHE A 1 176 ? -9.952 13.701 -0.790 1.00 90.31 176 PHE A O 1
ATOM 1382 N N . ARG A 1 177 ? -7.941 14.683 -0.944 1.00 86.44 177 ARG A N 1
ATOM 1383 C CA . ARG A 1 177 ? -8.486 16.033 -1.163 1.00 86.44 177 ARG A CA 1
ATOM 1384 C C . ARG A 1 177 ? -9.444 16.087 -2.353 1.00 86.44 177 ARG A C 1
ATOM 1386 O O . ARG A 1 177 ? -10.498 16.709 -2.257 1.00 86.44 177 ARG A O 1
ATOM 1393 N N . ASP A 1 178 ? -9.056 15.421 -3.437 1.00 85.69 178 ASP A N 1
ATOM 1394 C CA . ASP A 1 178 ? -9.755 15.456 -4.721 1.00 85.69 178 ASP A CA 1
ATOM 1395 C C . ASP A 1 178 ? -10.547 14.148 -4.969 1.00 85.69 178 ASP A C 1
ATOM 1397 O O . ASP A 1 178 ? -10.997 13.898 -6.085 1.00 85.69 178 ASP A O 1
ATOM 1401 N N . LEU A 1 179 ? -10.729 13.315 -3.928 1.00 91.19 179 LEU A N 1
ATOM 1402 C CA . LEU A 1 179 ? -11.505 12.071 -3.969 1.00 91.19 179 LEU A CA 1
ATOM 1403 C C . LEU A 1 179 ? -12.866 12.244 -3.286 1.00 91.19 179 LEU A C 1
ATOM 1405 O O . LEU A 1 179 ? -13.004 12.927 -2.268 1.00 91.19 179 LEU A O 1
ATOM 1409 N N . THR A 1 180 ? -13.875 11.569 -3.826 1.00 92.31 180 THR A N 1
ATOM 1410 C CA . THR A 1 180 ? -15.265 11.634 -3.369 1.00 92.31 180 THR A CA 1
ATOM 1411 C C . THR A 1 180 ? -15.654 10.345 -2.649 1.00 92.31 180 THR A C 1
ATOM 1413 O O . THR A 1 180 ? -15.415 9.251 -3.161 1.00 92.31 180 THR A O 1
ATOM 1416 N N . LEU A 1 181 ? -16.271 10.476 -1.471 1.00 92.38 181 LEU A N 1
ATOM 1417 C CA . LEU A 1 181 ? -16.838 9.349 -0.723 1.00 92.38 181 LEU A CA 1
ATOM 1418 C C . LEU A 1 181 ? -17.933 8.652 -1.552 1.00 92.38 181 LEU A C 1
ATOM 1420 O O . LEU A 1 181 ? -18.591 9.297 -2.368 1.00 92.38 181 LEU A O 1
ATOM 1424 N N . ASP A 1 182 ? -18.074 7.339 -1.389 1.00 92.25 182 ASP A N 1
ATOM 1425 C CA . ASP A 1 182 ? -18.966 6.406 -2.102 1.00 92.25 182 ASP A CA 1
ATOM 1426 C C . ASP A 1 182 ? -18.698 6.234 -3.599 1.00 92.25 182 ASP A C 1
ATOM 1428 O O . ASP A 1 182 ? -18.989 5.182 -4.169 1.00 92.25 182 ASP A O 1
ATOM 1432 N N . LYS A 1 183 ? -18.069 7.219 -4.239 1.00 93.31 183 LYS A N 1
ATOM 1433 C CA . LYS A 1 183 ? -17.609 7.127 -5.622 1.00 93.31 183 LYS A CA 1
ATOM 1434 C C . LYS A 1 183 ? -16.202 6.540 -5.705 1.00 93.31 183 LYS A C 1
ATOM 1436 O O . LYS A 1 183 ? -16.016 5.476 -6.288 1.00 93.31 183 LYS A O 1
ATOM 1441 N N . ASP A 1 184 ? -15.217 7.212 -5.115 1.00 94.69 184 ASP A N 1
ATOM 1442 C CA . ASP A 1 184 ? -13.798 6.869 -5.262 1.00 94.69 184 ASP A CA 1
ATOM 1443 C C . ASP A 1 184 ? -13.295 5.981 -4.114 1.00 94.69 184 ASP A C 1
ATOM 1445 O O . ASP A 1 184 ? -12.436 5.119 -4.315 1.00 94.69 184 ASP A O 1
ATOM 1449 N N . TYR A 1 185 ? -13.850 6.164 -2.916 1.00 95.62 185 TYR A N 1
ATOM 1450 C CA . TYR A 1 185 ? -13.536 5.370 -1.731 1.00 95.62 185 TYR A CA 1
ATOM 1451 C C . TYR A 1 185 ? -14.751 5.234 -0.816 1.00 95.62 185 TYR A C 1
ATOM 1453 O O . TYR A 1 185 ? -15.688 6.023 -0.895 1.00 95.62 185 TYR A O 1
ATOM 1461 N N . LYS A 1 186 ? -14.712 4.250 0.076 1.00 95.12 186 LYS A N 1
ATOM 1462 C CA . LYS A 1 186 ? -15.691 4.019 1.148 1.00 95.12 186 LYS A CA 1
ATOM 1463 C C . LYS A 1 186 ? -14.965 3.645 2.434 1.00 95.12 186 LYS A C 1
ATOM 1465 O O . LYS A 1 186 ? -13.794 3.289 2.375 1.00 95.12 186 LYS A O 1
ATOM 1470 N N . PHE A 1 187 ? -15.638 3.672 3.573 1.00 95.06 187 PHE A N 1
ATOM 1471 C CA . PHE A 1 187 ? -15.043 3.223 4.831 1.00 95.06 187 PHE A CA 1
ATOM 1472 C C . PHE A 1 187 ? -15.366 1.758 5.121 1.00 95.06 187 PHE A C 1
ATOM 1474 O O . PHE A 1 187 ? -16.460 1.278 4.823 1.00 95.06 187 PHE A O 1
ATOM 1481 N N . LEU A 1 188 ? -14.392 1.045 5.686 1.00 94.12 188 LEU A N 1
ATOM 1482 C CA . LEU A 1 188 ? -14.605 -0.233 6.356 1.00 94.12 188 LEU A CA 1
ATOM 1483 C C . L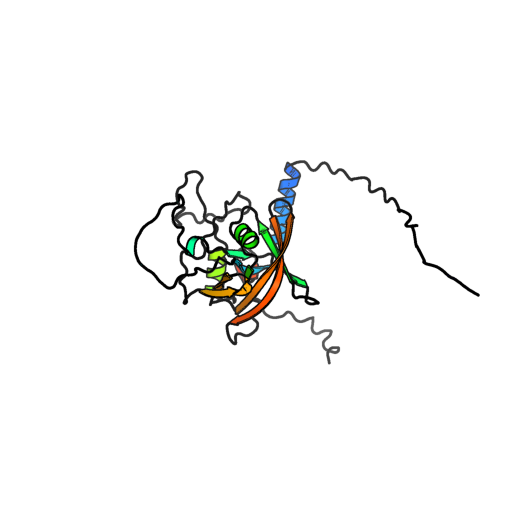EU A 1 188 ? -14.354 -0.061 7.853 1.00 94.12 188 LEU A C 1
ATOM 1485 O O . LEU A 1 188 ? -13.322 0.463 8.272 1.00 94.12 188 LEU A O 1
ATOM 1489 N N . GLU A 1 189 ? -15.317 -0.510 8.644 1.00 93.75 189 GLU A N 1
ATOM 1490 C CA . GLU A 1 189 ? -15.362 -0.308 10.086 1.00 93.75 189 GLU A CA 1
ATOM 1491 C C . GLU A 1 189 ? -14.648 -1.427 10.854 1.00 93.75 189 GLU A C 1
ATOM 1493 O O . GLU A 1 189 ? -14.927 -2.612 10.669 1.00 93.75 189 GLU A O 1
ATOM 1498 N N . MET A 1 190 ? -13.778 -1.044 11.789 1.00 92.44 190 MET A N 1
ATOM 1499 C CA . MET A 1 190 ? -13.136 -1.935 12.756 1.00 92.44 190 MET A CA 1
ATOM 1500 C C . MET A 1 190 ? -13.742 -1.691 14.143 1.00 92.44 190 MET A C 1
ATOM 1502 O O . MET A 1 190 ? -13.162 -1.005 14.989 1.00 92.44 190 MET A O 1
ATOM 1506 N N . LEU A 1 191 ? -14.936 -2.249 14.373 1.00 88.62 191 LEU A N 1
ATOM 1507 C CA . LEU A 1 191 ? -15.772 -1.978 15.555 1.00 88.62 191 LEU A CA 1
ATOM 1508 C C . LEU A 1 191 ? -15.049 -2.192 16.894 1.00 88.62 191 LEU A C 1
ATOM 1510 O O . LEU A 1 191 ? -15.191 -1.377 17.803 1.00 88.62 191 LEU A O 1
ATOM 1514 N N . GLU A 1 192 ? -14.238 -3.249 17.013 1.00 87.56 192 GLU A N 1
ATOM 1515 C CA . GLU A 1 192 ? -13.485 -3.550 18.243 1.00 87.56 192 GLU A CA 1
ATOM 1516 C C . GLU A 1 192 ? -12.518 -2.426 18.635 1.00 87.56 192 GLU A C 1
ATOM 1518 O O . GLU A 1 192 ? -12.281 -2.185 19.818 1.00 87.56 192 GLU A O 1
ATOM 1523 N N . ALA A 1 193 ? -11.972 -1.729 17.640 1.00 90.12 193 ALA A N 1
ATOM 1524 C CA . ALA A 1 193 ? -11.014 -0.650 17.825 1.00 90.12 193 ALA A CA 1
ATOM 1525 C C . ALA A 1 193 ? -11.643 0.745 17.707 1.00 90.12 193 ALA A C 1
ATOM 1527 O O . ALA A 1 193 ? -10.965 1.726 17.998 1.00 90.12 193 ALA A O 1
ATOM 1528 N N . LYS A 1 194 ? -12.926 0.846 17.324 1.00 94.25 194 LYS A N 1
ATOM 1529 C CA . LYS A 1 194 ? -13.629 2.115 17.056 1.00 94.25 194 LYS A CA 1
ATOM 1530 C C . LYS A 1 194 ? -12.900 2.994 16.031 1.00 94.25 194 LYS A C 1
ATOM 1532 O O . LYS A 1 194 ? -12.842 4.215 16.172 1.00 94.25 194 LYS A O 1
ATOM 1537 N N . VAL A 1 195 ? -12.331 2.359 15.009 1.00 94.44 195 VAL A N 1
ATOM 1538 C CA . VAL A 1 195 ? -11.651 3.034 13.896 1.00 94.44 195 VAL A CA 1
ATOM 1539 C C . VAL A 1 195 ? -12.242 2.594 12.570 1.00 94.44 195 VAL A C 1
ATOM 1541 O O . VAL A 1 195 ? -12.754 1.484 12.443 1.00 94.44 195 VAL A O 1
ATOM 1544 N N . GLU A 1 196 ? -12.133 3.441 11.565 1.00 95.44 196 GLU A N 1
ATOM 1545 C CA . GLU A 1 196 ? -12.536 3.138 10.200 1.00 95.44 196 GLU A CA 1
ATOM 1546 C C . GLU A 1 196 ? -11.359 3.322 9.244 1.00 95.44 196 GLU A C 1
ATOM 1548 O O . GLU A 1 196 ? -10.477 4.154 9.460 1.00 95.44 196 GLU A O 1
ATOM 1553 N N . VAL A 1 197 ? -11.318 2.503 8.195 1.00 96.00 197 VAL A N 1
ATOM 1554 C CA . VAL A 1 197 ? -10.242 2.506 7.203 1.00 96.00 197 VAL A CA 1
ATOM 1555 C C . VAL A 1 197 ? -10.826 2.877 5.843 1.00 96.00 197 VAL A C 1
ATOM 1557 O O . VAL A 1 197 ? -11.732 2.184 5.372 1.00 96.00 197 VAL A O 1
ATOM 1560 N N . PRO A 1 198 ? -10.334 3.938 5.180 1.00 96.19 198 PRO A N 1
ATOM 1561 C CA . PRO A 1 198 ? -10.789 4.281 3.842 1.00 96.19 198 PRO A CA 1
ATOM 1562 C C . PRO A 1 198 ? -10.251 3.264 2.830 1.00 96.19 198 PRO A C 1
ATOM 1564 O O . PRO A 1 198 ? -9.047 3.021 2.747 1.00 96.19 198 PRO A O 1
ATOM 1567 N N . VAL A 1 199 ? -11.148 2.702 2.032 1.00 96.44 199 VAL A N 1
ATOM 1568 C CA . VAL A 1 199 ? -10.876 1.694 1.012 1.00 96.44 199 VAL A CA 1
ATOM 1569 C C . VAL A 1 199 ? -11.224 2.228 -0.368 1.00 96.44 199 VAL A C 1
ATOM 1571 O O . VAL A 1 199 ? -12.345 2.676 -0.604 1.00 96.44 199 VAL A O 1
ATOM 1574 N N . LEU A 1 200 ? -10.266 2.158 -1.292 1.00 96.81 200 LEU A N 1
ATOM 1575 C CA . LEU A 1 200 ? -10.442 2.623 -2.667 1.00 96.81 200 LEU A CA 1
ATOM 1576 C C . LEU A 1 200 ? -11.327 1.667 -3.472 1.00 96.81 200 LEU A C 1
ATOM 1578 O O . LEU A 1 200 ? -11.053 0.470 -3.552 1.00 96.81 200 LEU A O 1
ATOM 1582 N N . ASN A 1 201 ? -12.347 2.209 -4.136 1.00 95.31 201 ASN A N 1
ATOM 1583 C CA . ASN A 1 201 ? -13.305 1.415 -4.906 1.00 95.31 201 ASN A CA 1
ATOM 1584 C C . ASN A 1 201 ? -12.697 0.816 -6.189 1.00 95.31 201 ASN A C 1
ATOM 1586 O O . ASN A 1 201 ? -13.123 -0.253 -6.614 1.00 95.31 201 ASN A O 1
ATOM 1590 N N . GLU A 1 202 ? -11.688 1.461 -6.788 1.00 95.44 202 GLU A N 1
ATOM 1591 C CA . GLU A 1 202 ? -11.005 0.960 -7.999 1.00 95.44 202 GLU A CA 1
ATOM 1592 C C . GLU A 1 202 ? -10.059 -0.223 -7.713 1.00 95.44 202 GLU A C 1
ATOM 1594 O O . GLU A 1 202 ? -9.615 -0.885 -8.649 1.00 95.44 202 GLU A O 1
ATOM 1599 N N . ALA A 1 203 ? -9.724 -0.503 -6.448 1.00 95.69 203 ALA A N 1
ATOM 1600 C CA . ALA A 1 203 ? -8.797 -1.579 -6.100 1.00 95.69 203 ALA A CA 1
ATOM 1601 C C . ALA A 1 203 ? -9.326 -2.954 -6.548 1.00 95.69 203 ALA A C 1
ATOM 1603 O O . ALA A 1 203 ? -10.503 -3.257 -6.381 1.00 95.69 203 ALA A O 1
ATOM 1604 N N . GLU A 1 204 ? -8.445 -3.805 -7.081 1.00 94.81 204 GLU A N 1
ATOM 1605 C CA . GLU A 1 204 ? -8.770 -5.189 -7.455 1.00 94.81 204 GLU A CA 1
ATOM 1606 C C . GLU A 1 204 ? -8.867 -6.069 -6.208 1.00 94.81 204 GLU A C 1
ATOM 1608 O O . GLU A 1 204 ? -9.822 -6.827 -6.034 1.00 94.81 204 GLU A O 1
ATOM 1613 N N . VAL A 1 205 ? -7.885 -5.923 -5.318 1.00 95.81 205 VAL A N 1
ATOM 1614 C CA . VAL A 1 205 ? -7.816 -6.624 -4.037 1.00 95.81 205 VAL A CA 1
ATOM 1615 C C . VAL A 1 205 ? -7.472 -5.623 -2.949 1.00 95.81 205 VAL A C 1
ATOM 1617 O O . VAL A 1 205 ? -6.575 -4.796 -3.111 1.00 95.81 205 VAL A O 1
ATOM 1620 N N . VAL A 1 206 ? -8.160 -5.727 -1.820 1.00 97.44 206 VAL A N 1
ATOM 1621 C CA . VAL A 1 206 ? -7.899 -4.933 -0.623 1.00 97.44 206 VAL A CA 1
ATOM 1622 C C . VAL A 1 206 ? -7.599 -5.879 0.522 1.00 97.44 206 VAL A C 1
ATOM 1624 O O . VAL A 1 206 ? -8.396 -6.759 0.838 1.00 97.44 206 VAL A O 1
ATOM 1627 N N . MET A 1 207 ? -6.447 -5.695 1.149 1.00 98.00 207 MET A N 1
ATOM 1628 C CA . MET A 1 207 ? -6.049 -6.422 2.347 1.00 98.00 207 MET A CA 1
ATOM 1629 C C . MET A 1 207 ? -6.199 -5.486 3.539 1.00 98.00 207 MET A C 1
ATOM 1631 O O . MET A 1 207 ? -5.465 -4.504 3.646 1.00 98.00 207 MET A O 1
ATOM 1635 N N . LEU A 1 208 ? -7.161 -5.780 4.414 1.00 98.12 208 LEU A N 1
ATOM 1636 C CA . LEU A 1 208 ? -7.281 -5.114 5.705 1.00 98.12 208 LEU A CA 1
ATOM 1637 C C . LEU A 1 208 ? -6.302 -5.742 6.682 1.00 98.12 208 LEU A C 1
ATOM 1639 O O . LEU A 1 208 ? -6.300 -6.962 6.878 1.00 98.12 208 LEU A O 1
ATOM 1643 N N . CYS A 1 209 ? -5.491 -4.899 7.307 1.00 98.44 209 CYS A N 1
ATOM 1644 C CA . CYS A 1 209 ? -4.371 -5.336 8.115 1.00 98.44 209 CYS A CA 1
ATOM 1645 C C . CYS A 1 209 ? -4.363 -4.673 9.492 1.00 98.44 209 CYS A C 1
ATOM 1647 O O . CYS A 1 209 ? -4.788 -3.528 9.658 1.00 98.44 209 CYS A O 1
ATOM 1649 N N . LYS A 1 210 ? -3.798 -5.391 10.463 1.00 98.25 210 LYS A N 1
ATOM 1650 C CA . LYS A 1 210 ? -3.473 -4.887 11.799 1.00 98.25 210 LYS A CA 1
ATOM 1651 C C . LYS A 1 210 ? -1.964 -4.812 11.982 1.00 98.25 210 LYS A C 1
ATOM 1653 O O . LYS A 1 210 ? -1.257 -5.791 11.730 1.00 98.25 210 LYS A O 1
ATOM 1658 N N . CYS A 1 211 ? -1.475 -3.676 12.457 1.00 98.19 211 CYS A N 1
ATOM 1659 C CA . CYS A 1 211 ? -0.073 -3.483 12.800 1.00 98.19 211 CYS A CA 1
ATOM 1660 C C . CYS A 1 211 ? 0.346 -4.449 13.919 1.00 98.19 211 CYS A C 1
ATOM 1662 O O . CYS A 1 211 ? -0.341 -4.580 14.930 1.00 98.19 211 CYS A O 1
ATOM 1664 N N . GLN A 1 212 ? 1.473 -5.141 13.733 1.00 97.12 212 GLN A N 1
ATOM 1665 C CA . GLN A 1 212 ? 2.025 -6.068 14.729 1.00 97.12 212 GLN A CA 1
ATOM 1666 C C . GLN A 1 212 ? 3.300 -5.517 15.352 1.00 97.12 212 GLN A C 1
ATOM 1668 O O . GLN A 1 212 ? 3.447 -5.507 16.572 1.00 97.12 212 GLN A O 1
ATOM 1673 N N . 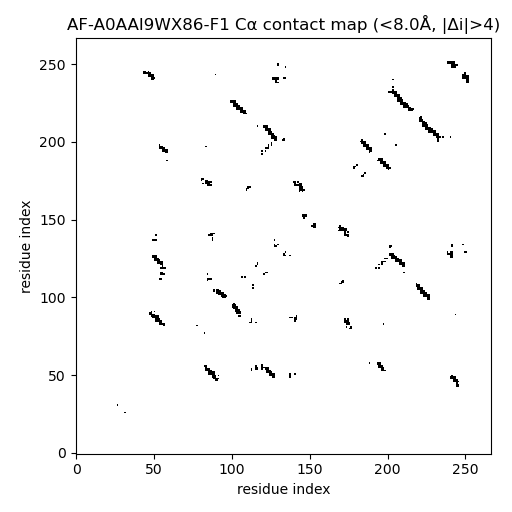ARG A 1 213 ? 4.257 -5.129 14.505 1.00 96.69 213 ARG A N 1
ATOM 1674 C CA . ARG A 1 213 ? 5.579 -4.645 14.908 1.00 96.69 213 ARG A CA 1
ATOM 1675 C C . ARG A 1 213 ? 6.073 -3.632 13.896 1.00 96.69 213 ARG A C 1
ATOM 1677 O O . ARG A 1 213 ? 5.747 -3.742 12.717 1.00 96.69 213 ARG A O 1
ATOM 1684 N N . ASN A 1 214 ? 6.925 -2.728 14.345 1.00 96.62 214 ASN A N 1
ATOM 1685 C CA . ASN A 1 214 ? 7.732 -1.902 13.471 1.00 96.62 214 ASN A CA 1
ATOM 1686 C C . ASN A 1 214 ? 9.190 -1.884 13.958 1.00 96.62 214 ASN A C 1
ATOM 1688 O O . ASN A 1 214 ? 9.481 -2.179 15.119 1.00 96.62 214 ASN A O 1
ATOM 1692 N N . PHE A 1 215 ? 10.110 -1.565 13.054 1.00 96.44 215 PHE A N 1
ATOM 1693 C CA . PHE A 1 215 ? 11.529 -1.406 13.352 1.00 96.44 215 PHE A CA 1
ATOM 1694 C C . PHE A 1 215 ? 12.027 -0.147 12.668 1.00 96.44 215 PHE A C 1
ATOM 1696 O O . PHE A 1 215 ? 11.90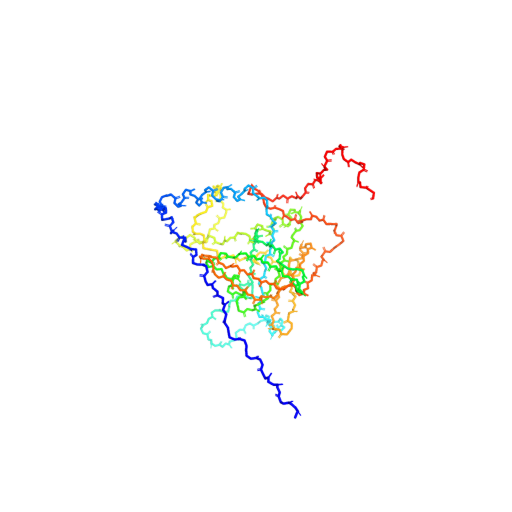2 -0.026 11.451 1.00 96.44 215 PHE A O 1
ATOM 1703 N N . GLN A 1 216 ? 12.616 0.768 13.428 1.00 95.12 216 GLN A N 1
ATOM 1704 C CA . GLN A 1 216 ? 13.279 1.920 12.839 1.00 95.12 216 GLN A CA 1
ATOM 1705 C C . GLN A 1 216 ? 14.655 1.508 12.302 1.00 95.12 216 GLN A C 1
ATOM 1707 O O . GLN A 1 216 ? 15.452 0.897 13.015 1.00 95.12 216 GLN A O 1
ATOM 1712 N N . VAL A 1 217 ? 14.922 1.853 11.046 1.00 93.94 217 VAL A N 1
ATOM 1713 C CA . VAL A 1 217 ? 16.198 1.655 10.356 1.00 93.94 217 VAL A CA 1
ATOM 1714 C C . VAL A 1 217 ? 16.543 2.968 9.660 1.00 93.94 217 VAL A C 1
ATOM 1716 O O . VAL A 1 217 ? 15.918 3.336 8.667 1.00 93.94 217 VAL A O 1
ATOM 1719 N N . ASP A 1 218 ? 17.513 3.696 10.211 1.00 91.19 218 ASP A N 1
ATOM 1720 C CA . ASP A 1 218 ? 17.876 5.053 9.789 1.00 91.19 218 ASP A CA 1
ATOM 1721 C C . ASP A 1 218 ? 16.650 5.991 9.713 1.00 91.19 218 ASP A C 1
ATOM 1723 O O . ASP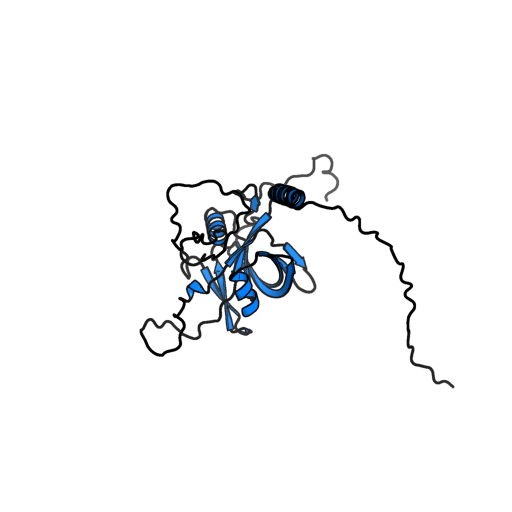 A 1 218 ? 16.005 6.274 10.726 1.00 91.19 218 ASP A O 1
ATOM 1727 N N . GLN A 1 219 ? 16.327 6.469 8.508 1.00 88.75 219 GLN A N 1
ATOM 1728 C CA . GLN A 1 219 ? 15.189 7.345 8.208 1.00 88.75 219 GLN A CA 1
ATOM 1729 C C . GLN A 1 219 ? 13.942 6.581 7.748 1.00 88.75 219 GLN A C 1
ATOM 1731 O O . GLN A 1 219 ? 13.049 7.167 7.146 1.00 88.75 219 GLN A O 1
ATOM 1736 N N . HIS A 1 220 ? 13.882 5.274 7.986 1.00 92.88 220 HIS A N 1
ATOM 1737 C CA . HIS A 1 220 ? 12.741 4.452 7.615 1.00 92.88 220 HIS A CA 1
ATOM 1738 C C . HIS A 1 220 ? 12.206 3.664 8.803 1.00 92.88 220 HIS A C 1
ATOM 1740 O O . HIS A 1 220 ? 12.920 3.359 9.756 1.00 92.88 220 HIS A O 1
ATOM 1746 N N . GLU A 1 221 ? 10.947 3.263 8.698 1.00 96.50 221 GLU A N 1
ATOM 1747 C CA . GLU A 1 221 ? 10.366 2.209 9.513 1.00 96.50 221 GLU A CA 1
ATOM 1748 C C . GLU A 1 221 ? 9.992 1.020 8.638 1.00 96.50 221 GLU A C 1
ATOM 1750 O O . GLU A 1 221 ? 9.300 1.166 7.629 1.00 96.50 221 GLU A O 1
ATOM 1755 N N . ILE A 1 222 ? 10.414 -0.169 9.056 1.00 98.00 222 ILE A N 1
ATOM 1756 C CA . ILE A 1 222 ? 9.947 -1.439 8.509 1.00 98.00 222 ILE A CA 1
ATOM 1757 C C . ILE A 1 222 ? 8.749 -1.875 9.338 1.00 98.00 222 ILE A C 1
ATOM 1759 O O . ILE A 1 222 ? 8.882 -2.123 10.535 1.00 98.00 222 ILE A O 1
ATOM 1763 N N . TRP A 1 223 ? 7.593 -1.996 8.704 1.00 98.38 223 TRP A N 1
ATOM 1764 C CA . TRP A 1 223 ? 6.345 -2.398 9.335 1.00 98.38 223 TRP A CA 1
ATOM 176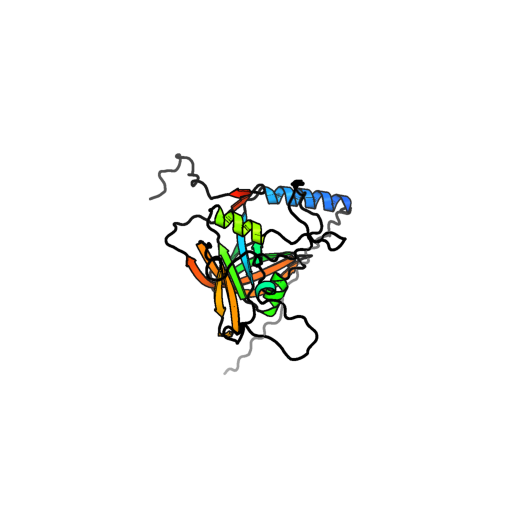5 C C . TRP A 1 223 ? 6.036 -3.855 9.031 1.00 98.38 223 TRP A C 1
ATOM 1767 O O . TRP A 1 223 ? 6.129 -4.281 7.885 1.00 98.38 223 TRP A O 1
ATOM 1777 N N . ILE A 1 224 ? 5.627 -4.604 10.054 1.00 98.56 224 ILE A N 1
ATOM 1778 C CA . ILE A 1 224 ? 5.045 -5.942 9.938 1.00 98.56 224 ILE A CA 1
ATOM 1779 C C . ILE A 1 224 ? 3.575 -5.851 10.316 1.00 98.56 224 ILE A C 1
ATOM 1781 O O . ILE A 1 224 ? 3.228 -5.411 11.420 1.00 98.56 224 ILE A O 1
ATOM 1785 N N . VAL A 1 225 ? 2.717 -6.337 9.426 1.00 98.62 225 VAL A N 1
ATOM 1786 C CA . VAL A 1 225 ? 1.267 -6.312 9.608 1.00 98.62 225 VAL A CA 1
ATOM 1787 C C . VAL A 1 225 ? 0.656 -7.685 9.374 1.00 98.62 225 VAL A C 1
ATOM 1789 O O . VAL A 1 225 ? 1.138 -8.461 8.552 1.00 98.62 225 VAL A O 1
ATOM 1792 N N . GLU A 1 226 ? -0.401 -7.988 10.117 1.00 98.56 226 GLU A N 1
ATOM 1793 C CA . GLU A 1 226 ? -1.201 -9.199 9.958 1.00 98.56 226 GLU A CA 1
ATOM 1794 C C . GLU A 1 226 ? -2.402 -8.909 9.066 1.00 98.56 226 GLU A C 1
ATOM 1796 O O . GLU A 1 226 ? -3.131 -7.952 9.324 1.00 98.56 226 GLU A O 1
ATOM 1801 N N . VAL A 1 227 ? -2.612 -9.731 8.038 1.00 98.38 227 VAL A N 1
ATOM 1802 C CA . VAL A 1 227 ? -3.785 -9.636 7.162 1.00 98.38 227 VAL A CA 1
ATOM 1803 C C . VAL A 1 227 ? -4.979 -10.255 7.880 1.00 98.38 227 VAL A C 1
ATOM 1805 O O . VAL A 1 227 ? -4.997 -11.455 8.142 1.00 98.38 227 VAL A O 1
ATOM 1808 N N . LEU A 1 228 ? -5.984 -9.440 8.188 1.00 97.25 228 LEU A N 1
ATOM 1809 C CA . LEU A 1 228 ? -7.202 -9.878 8.871 1.00 97.25 228 LEU A CA 1
ATOM 1810 C C . LEU A 1 228 ? -8.287 -10.306 7.885 1.00 97.25 228 LEU A C 1
ATOM 1812 O O . LEU A 1 228 ? -9.000 -11.279 8.118 1.00 97.25 228 LEU A O 1
ATOM 1816 N N . GLN A 1 229 ? -8.415 -9.573 6.779 1.00 96.12 229 GLN A N 1
ATOM 1817 C CA . GLN A 1 229 ? -9.451 -9.800 5.780 1.00 96.12 229 GLN A CA 1
ATOM 1818 C C . GLN A 1 229 ? -8.951 -9.413 4.390 1.00 96.12 229 GLN A C 1
ATOM 1820 O O . GLN A 1 229 ? -8.213 -8.442 4.229 1.00 96.12 229 GLN A O 1
ATOM 1825 N N . ILE A 1 230 ? -9.396 -10.160 3.378 1.00 96.31 230 ILE A N 1
ATOM 1826 C CA . ILE A 1 230 ? -9.159 -9.857 1.966 1.00 96.31 230 ILE A CA 1
ATOM 1827 C C . ILE A 1 230 ? -10.508 -9.596 1.296 1.00 96.31 230 ILE A C 1
ATOM 1829 O O . ILE A 1 230 ? -11.404 -10.439 1.345 1.00 96.31 230 ILE A O 1
ATOM 1833 N N . VAL A 1 231 ? -10.648 -8.433 0.668 1.00 94.19 231 VAL A N 1
ATOM 1834 C CA . VAL A 1 231 ? -11.829 -8.026 -0.098 1.00 94.19 231 VAL A CA 1
ATOM 1835 C C . VAL A 1 231 ? -11.445 -7.981 -1.573 1.00 94.19 231 VAL A C 1
ATOM 1837 O O . VAL A 1 231 ? -10.531 -7.255 -1.952 1.00 94.19 231 VAL A O 1
ATOM 1840 N N . ASN A 1 232 ? -12.138 -8.753 -2.408 1.00 91.75 232 ASN A N 1
ATOM 1841 C CA . ASN A 1 232 ? -11.923 -8.770 -3.856 1.00 91.75 232 ASN A CA 1
ATOM 1842 C C . ASN A 1 232 ? -13.013 -7.942 -4.535 1.00 91.75 232 ASN A C 1
ATOM 1844 O O . ASN A 1 232 ? -14.200 -8.218 -4.343 1.00 91.75 232 ASN A O 1
ATOM 1848 N N . ASN A 1 233 ? -12.627 -6.948 -5.332 1.00 81.75 233 ASN A N 1
ATOM 1849 C CA . ASN A 1 233 ? -13.567 -6.076 -6.025 1.00 81.75 233 ASN A CA 1
ATOM 1850 C C . ASN A 1 233 ? -13.692 -6.507 -7.498 1.00 81.75 233 ASN A C 1
ATOM 1852 O O . ASN A 1 233 ? -13.027 -6.000 -8.401 1.00 81.75 233 ASN A O 1
ATOM 1856 N N . GLY A 1 234 ? -14.578 -7.479 -7.733 1.00 68.94 234 GLY A N 1
ATOM 1857 C CA . GLY A 1 234 ? -15.025 -7.895 -9.065 1.00 68.94 234 GLY A CA 1
ATOM 1858 C C . GLY A 1 234 ? -14.546 -9.274 -9.532 1.00 68.94 234 GLY A C 1
ATOM 1859 O O . GLY A 1 234 ? -13.674 -9.898 -8.943 1.00 68.94 234 GLY A O 1
ATOM 1860 N N . ASN A 1 235 ? -15.120 -9.729 -10.650 1.00 65.50 235 ASN A N 1
ATOM 1861 C CA . ASN A 1 235 ? -14.744 -10.963 -11.361 1.00 65.50 235 ASN A CA 1
ATOM 1862 C C . ASN A 1 235 ? -13.571 -10.741 -12.335 1.00 65.50 235 ASN A C 1
ATOM 1864 O O . ASN A 1 235 ? -13.495 -11.375 -13.390 1.00 65.50 235 ASN A O 1
ATOM 1868 N N . ARG A 1 236 ? -12.680 -9.790 -12.037 1.00 68.31 236 ARG A N 1
ATOM 1869 C CA . ARG A 1 236 ? -11.501 -9.561 -12.876 1.00 68.31 236 ARG A CA 1
ATOM 1870 C C . ARG A 1 236 ? -10.554 -10.749 -12.684 1.00 68.31 236 ARG A C 1
ATOM 1872 O O . ARG A 1 236 ? -10.340 -11.208 -11.565 1.00 68.31 236 ARG A O 1
ATOM 1879 N N . GLY A 1 237 ? -10.043 -11.294 -13.787 1.00 77.44 237 GLY A N 1
ATOM 1880 C CA . GLY A 1 237 ? -8.989 -12.306 -13.727 1.00 77.44 237 GLY A CA 1
ATOM 1881 C C . GLY A 1 237 ? -7.739 -11.741 -13.049 1.00 77.44 237 GLY A C 1
ATOM 1882 O O . GLY A 1 237 ? -7.599 -10.528 -12.919 1.00 77.44 237 GLY A O 1
ATOM 1883 N N . LYS A 1 238 ? -6.818 -12.618 -12.639 1.00 87.62 238 LYS A N 1
ATOM 1884 C CA . LYS A 1 238 ? -5.568 -12.212 -11.982 1.00 87.62 238 LYS A CA 1
ATOM 1885 C C . LYS A 1 238 ? -4.761 -11.299 -12.908 1.00 87.62 238 LYS A C 1
ATOM 1887 O O . LYS A 1 238 ? -4.183 -11.787 -13.876 1.00 87.62 238 LYS A O 1
ATOM 1892 N N . SER A 1 239 ? -4.707 -10.005 -12.601 1.00 91.94 239 SER A N 1
ATOM 1893 C CA . SER A 1 239 ? -3.948 -9.040 -13.407 1.00 91.94 239 SER A CA 1
ATOM 1894 C C . SER A 1 239 ? -2.478 -8.940 -12.984 1.00 91.94 239 SER A C 1
ATOM 1896 O O . SER A 1 239 ? -1.632 -8.489 -13.753 1.00 91.94 239 SER A O 1
ATOM 1898 N N . GLY A 1 240 ? -2.184 -9.347 -11.7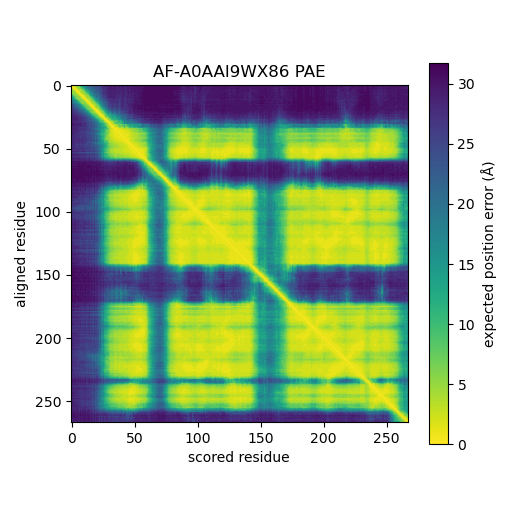43 1.00 90.88 240 GLY A N 1
ATOM 1899 C CA . GLY A 1 240 ? -0.895 -9.112 -11.092 1.00 90.88 240 GLY A CA 1
ATOM 1900 C C . GLY A 1 240 ? -0.708 -7.693 -10.549 1.00 90.88 240 GLY A C 1
ATOM 1901 O O . GLY A 1 240 ? 0.330 -7.407 -9.958 1.00 90.88 240 GLY A O 1
ATOM 1902 N N . GLY A 1 241 ? -1.718 -6.834 -10.702 1.00 94.44 241 GLY A N 1
ATOM 1903 C CA . GLY A 1 241 ? -1.708 -5.443 -10.274 1.00 94.44 241 GLY A CA 1
ATOM 1904 C C . GLY A 1 241 ? -0.813 -4.538 -11.122 1.00 94.44 241 GLY A C 1
ATOM 1905 O O . GLY A 1 241 ? -0.346 -4.901 -12.203 1.00 94.44 241 GLY A O 1
ATOM 1906 N N . LEU A 1 242 ? -0.586 -3.324 -10.622 1.00 95.88 242 LEU A N 1
ATOM 1907 C CA . LEU A 1 242 ? 0.360 -2.377 -11.204 1.00 95.88 242 LEU A CA 1
ATOM 1908 C C . LEU A 1 242 ? 1.797 -2.718 -10.818 1.00 95.88 242 LEU A C 1
ATOM 1910 O O . LEU A 1 242 ? 2.114 -2.905 -9.643 1.00 95.88 242 LEU A O 1
ATOM 1914 N N . LEU A 1 243 ? 2.682 -2.687 -11.809 1.00 96.44 243 LEU A N 1
ATOM 1915 C CA . LEU A 1 243 ? 4.123 -2.694 -11.607 1.00 96.44 243 LEU A CA 1
ATOM 1916 C C . LEU A 1 243 ? 4.680 -1.287 -11.796 1.00 96.44 243 LEU A C 1
ATOM 1918 O O . LEU A 1 243 ? 4.275 -0.573 -12.711 1.00 96.44 243 LEU A O 1
ATOM 1922 N N . TYR A 1 244 ? 5.634 -0.896 -10.962 1.00 94.50 244 TYR A N 1
ATOM 1923 C CA . TYR A 1 244 ? 6.426 0.307 -11.150 1.00 94.50 244 TYR A CA 1
ATOM 1924 C C . TYR A 1 244 ? 7.825 -0.074 -11.618 1.00 94.50 244 TYR A C 1
ATOM 1926 O O . TYR A 1 244 ? 8.526 -0.860 -10.980 1.00 94.50 244 TYR A O 1
ATOM 1934 N N . PHE A 1 245 ? 8.221 0.463 -12.765 1.00 93.44 245 PHE A N 1
ATOM 1935 C CA . PHE A 1 245 ? 9.525 0.222 -13.367 1.00 93.44 245 PHE A CA 1
ATOM 1936 C C . PHE A 1 245 ? 9.891 1.411 -14.249 1.00 93.44 245 PHE A C 1
ATOM 1938 O O . PHE A 1 245 ? 9.020 2.002 -14.878 1.00 93.44 245 PHE A O 1
ATOM 1945 N N . ASN A 1 246 ? 11.170 1.793 -14.278 1.00 86.50 246 ASN A N 1
ATOM 1946 C CA . ASN A 1 246 ? 11.668 2.888 -15.118 1.00 86.50 246 ASN A CA 1
ATOM 1947 C C . ASN A 1 246 ? 10.800 4.169 -15.070 1.00 86.50 246 ASN A C 1
ATOM 1949 O O . ASN A 1 246 ? 10.459 4.756 -16.096 1.00 86.50 246 ASN A O 1
ATOM 1953 N N . ARG A 1 247 ? 10.403 4.584 -13.857 1.00 84.94 247 ARG A N 1
ATOM 1954 C CA . ARG A 1 247 ? 9.558 5.770 -13.594 1.00 84.94 247 ARG A CA 1
ATOM 1955 C C . ARG A 1 247 ? 8.146 5.720 -14.212 1.00 84.94 247 ARG A C 1
ATOM 1957 O O . ARG A 1 247 ? 7.449 6.737 -14.269 1.00 84.94 247 ARG A O 1
ATOM 1964 N N . GLY A 1 248 ? 7.708 4.543 -14.651 1.00 90.44 248 GLY A N 1
ATOM 1965 C CA . GLY A 1 248 ? 6.417 4.290 -15.278 1.00 90.44 248 GLY A CA 1
ATOM 1966 C C . GLY A 1 248 ? 5.607 3.221 -14.553 1.00 90.44 248 GLY A C 1
ATOM 1967 O O . GLY A 1 248 ? 6.135 2.425 -13.778 1.00 90.44 248 GLY A O 1
ATOM 1968 N N . PHE A 1 249 ? 4.301 3.219 -14.822 1.00 95.88 249 PHE A N 1
ATOM 1969 C CA . PHE A 1 249 ? 3.419 2.124 -14.439 1.00 95.88 249 PHE A CA 1
ATOM 1970 C C . PHE A 1 249 ? 3.283 1.150 -15.606 1.00 95.88 249 PHE A C 1
ATOM 1972 O O . PHE A 1 249 ? 3.082 1.566 -16.747 1.00 95.88 249 PHE A O 1
ATOM 1979 N N . HIS A 1 250 ? 3.371 -0.136 -15.301 1.00 95.94 250 HIS A N 1
ATOM 1980 C CA . HIS A 1 250 ? 3.355 -1.232 -16.255 1.00 95.94 250 HIS A CA 1
ATOM 1981 C C . HIS A 1 250 ? 2.364 -2.307 -15.807 1.00 95.94 250 HIS A C 1
ATOM 1983 O O . HIS A 1 250 ? 2.008 -2.403 -14.632 1.00 95.94 250 HIS A O 1
ATOM 1989 N N . MET A 1 251 ? 1.939 -3.126 -16.764 1.00 95.00 251 MET A N 1
ATOM 1990 C CA . MET A 1 251 ? 1.182 -4.351 -16.518 1.00 95.00 251 MET A CA 1
ATOM 1991 C C . MET A 1 251 ? 2.079 -5.567 -16.720 1.00 95.00 251 MET A C 1
ATOM 1993 O O . MET A 1 251 ? 3.077 -5.490 -17.442 1.00 95.00 251 MET A O 1
ATOM 1997 N N . ILE A 1 252 ? 1.719 -6.687 -16.098 1.00 94.38 252 ILE A N 1
ATOM 1998 C CA . ILE A 1 252 ? 2.386 -7.962 -16.357 1.00 94.38 252 ILE A CA 1
ATOM 1999 C C . ILE A 1 252 ? 2.106 -8.384 -17.805 1.00 94.38 252 ILE A C 1
ATOM 2001 O O . ILE A 1 252 ? 0.963 -8.350 -18.258 1.00 94.38 252 ILE A O 1
ATOM 2005 N N . GLY A 1 253 ? 3.168 -8.740 -18.530 1.00 91.56 253 GLY A N 1
ATOM 2006 C CA . GLY A 1 253 ? 3.084 -9.265 -19.892 1.00 91.56 253 GLY A CA 1
ATOM 2007 C C . GLY A 1 253 ? 2.793 -10.766 -19.932 1.00 91.56 253 GLY A C 1
ATOM 2008 O O . GLY A 1 253 ? 2.413 -11.382 -18.938 1.00 91.56 253 GLY A O 1
ATOM 2009 N N . GLU A 1 254 ? 2.998 -11.374 -21.095 1.00 90.81 254 GLU A N 1
ATOM 2010 C CA . GLU A 1 254 ? 2.850 -12.821 -21.245 1.00 90.81 254 GLU A CA 1
ATOM 2011 C C . GLU A 1 254 ? 3.909 -13.592 -20.443 1.00 90.81 254 GLU A C 1
ATOM 2013 O O . GLU A 1 254 ? 5.038 -13.135 -20.239 1.00 90.81 254 GLU A O 1
ATOM 2018 N N . GLY A 1 255 ? 3.529 -14.785 -19.980 1.00 88.81 255 GLY A N 1
ATOM 2019 C CA . GLY A 1 255 ? 4.443 -15.686 -19.292 1.00 88.81 255 GLY A CA 1
ATOM 2020 C C . GLY A 1 255 ? 5.533 -16.183 -20.237 1.00 88.81 255 GLY A C 1
ATOM 2021 O O . GLY A 1 255 ? 5.255 -16.608 -21.355 1.00 88.81 255 GLY A O 1
ATOM 2022 N N . ILE A 1 256 ? 6.778 -16.164 -19.773 1.00 89.44 256 ILE A N 1
ATOM 2023 C CA . ILE A 1 256 ? 7.906 -16.710 -20.526 1.00 89.44 256 ILE A CA 1
ATOM 2024 C C . ILE A 1 256 ? 7.917 -18.229 -20.329 1.00 89.44 256 ILE A C 1
ATOM 2026 O O . ILE A 1 256 ? 7.943 -18.708 -19.194 1.00 89.44 256 ILE A O 1
ATOM 2030 N N . SER A 1 257 ? 7.895 -18.994 -21.421 1.00 87.12 257 SER A N 1
ATOM 2031 C CA . SER A 1 257 ? 8.080 -20.446 -21.374 1.00 87.12 257 SER A CA 1
ATOM 2032 C C . SER A 1 257 ? 9.563 -20.807 -21.308 1.00 87.12 257 SER A C 1
ATOM 2034 O O . SER A 1 257 ? 10.395 -20.158 -21.941 1.00 87.12 257 SER A O 1
ATOM 2036 N N . GLU A 1 258 ? 9.892 -21.887 -20.601 1.00 83.56 258 GLU A N 1
ATOM 2037 C CA . GLU A 1 258 ? 11.191 -22.548 -20.761 1.00 83.56 258 GLU A CA 1
ATOM 2038 C C . GLU A 1 258 ? 11.348 -23.007 -22.226 1.00 83.56 258 GLU A C 1
ATOM 2040 O O . GLU A 1 258 ? 10.361 -23.393 -22.860 1.00 83.56 258 GLU A O 1
ATOM 2045 N N . ASP A 1 259 ? 12.566 -22.945 -22.778 1.00 76.88 259 ASP A N 1
ATOM 2046 C CA . ASP A 1 259 ? 12.873 -23.439 -24.129 1.00 76.88 259 ASP A CA 1
ATOM 2047 C C . ASP A 1 259 ? 12.228 -24.818 -24.368 1.00 76.88 259 ASP A C 1
ATOM 2049 O O . ASP A 1 259 ? 12.340 -25.718 -23.533 1.00 76.88 259 ASP A O 1
ATOM 2053 N N . LEU A 1 260 ? 11.640 -25.022 -25.554 1.00 61.12 260 LEU A N 1
ATOM 2054 C CA . LEU A 1 260 ? 10.913 -26.235 -25.983 1.00 61.12 260 LEU A CA 1
ATOM 2055 C C . LEU A 1 260 ? 11.716 -27.557 -25.920 1.00 61.12 260 LEU A C 1
ATOM 2057 O O . LEU A 1 260 ? 11.208 -28.609 -26.297 1.00 61.12 260 LEU A O 1
ATOM 2061 N N . ARG A 1 261 ? 12.963 -27.538 -25.441 1.00 60.22 261 ARG A N 1
ATOM 2062 C CA . ARG A 1 261 ? 13.847 -28.706 -25.315 1.00 60.22 261 ARG A CA 1
ATOM 2063 C C . ARG A 1 261 ? 13.500 -29.635 -24.145 1.00 60.22 261 ARG A C 1
ATOM 2065 O O . ARG A 1 261 ? 14.019 -30.742 -24.116 1.00 60.22 261 ARG A O 1
ATOM 2072 N N . ASN A 1 262 ? 12.616 -29.226 -23.229 1.00 53.50 262 ASN A N 1
ATOM 2073 C CA . ASN A 1 262 ? 12.233 -30.008 -22.040 1.00 53.50 262 ASN A CA 1
ATOM 2074 C C . ASN A 1 262 ? 10.722 -30.308 -21.941 1.00 53.50 262 ASN A C 1
ATOM 2076 O O . ASN A 1 262 ? 10.214 -30.592 -20.854 1.00 53.50 262 ASN A O 1
ATOM 2080 N N . ALA A 1 263 ? 9.989 -30.268 -23.059 1.00 54.03 263 ALA A N 1
ATOM 2081 C CA . ALA A 1 263 ? 8.539 -30.500 -23.072 1.00 54.03 263 ALA A CA 1
ATOM 2082 C C . ALA A 1 263 ? 8.111 -31.925 -22.639 1.00 54.03 263 ALA A C 1
ATOM 2084 O O . ALA A 1 263 ? 6.942 -32.131 -22.321 1.00 54.03 263 ALA A O 1
ATOM 2085 N N . ASP A 1 264 ? 9.035 -32.888 -22.551 1.00 56.22 264 ASP A N 1
ATOM 2086 C CA . ASP A 1 264 ? 8.720 -34.292 -22.238 1.00 56.22 264 ASP A CA 1
ATOM 2087 C C . ASP A 1 264 ? 8.625 -34.636 -20.738 1.00 56.22 264 ASP A C 1
ATOM 2089 O O . ASP A 1 264 ? 8.317 -35.777 -20.389 1.00 56.22 264 ASP A O 1
ATOM 2093 N N . HIS A 1 265 ? 8.835 -33.684 -19.820 1.00 53.56 265 HIS A N 1
ATOM 2094 C CA . HIS A 1 265 ? 8.881 -33.990 -18.378 1.00 53.56 265 HIS A CA 1
ATOM 2095 C C . HIS A 1 265 ? 7.769 -33.389 -17.511 1.00 53.56 265 HIS A C 1
ATOM 2097 O O . HIS A 1 265 ? 7.840 -33.497 -16.288 1.00 53.56 265 HIS A O 1
ATOM 2103 N N . ARG A 1 266 ? 6.710 -32.814 -18.092 1.00 53.66 266 ARG A N 1
ATOM 2104 C CA . ARG A 1 266 ? 5.534 -32.386 -17.311 1.00 53.66 266 ARG A CA 1
ATOM 2105 C C . ARG A 1 266 ? 4.260 -33.082 -17.798 1.00 53.66 266 ARG A C 1
ATOM 2107 O O . ARG A 1 266 ? 3.521 -32.543 -18.617 1.00 53.66 266 ARG A O 1
ATOM 2114 N N . LYS A 1 267 ? 4.029 -34.285 -17.267 1.00 38.34 267 LYS A N 1
ATOM 2115 C CA . LYS A 1 267 ? 2.700 -34.881 -17.069 1.00 38.34 267 LYS A CA 1
ATOM 2116 C C . LYS A 1 267 ? 2.451 -35.013 -15.576 1.00 38.34 267 LYS A C 1
ATOM 2118 O O . LYS A 1 267 ? 3.428 -35.348 -14.871 1.00 38.34 267 LYS A O 1
#

Mean predicted aligned error: 13.81 Å